Protein AF-0000000067724132 (afdb_homodimer)

Solvent-accessible surface area (backbone atoms only — not comparable to full-atom values): 10616 Å² total; per-residue (Å²): 126,80,80,61,82,76,68,70,42,72,36,70,64,41,54,51,54,49,49,44,32,71,75,67,58,63,31,23,31,38,34,31,33,68,40,94,83,64,51,32,36,36,71,73,45,76,37,51,61,86,56,48,71,55,54,54,60,66,68,50,63,80,81,49,63,39,36,31,42,35,54,44,74,39,65,40,97,84,69,44,83,46,72,48,60,34,42,37,37,40,60,54,131,125,83,77,59,82,76,67,71,42,71,38,69,63,40,54,51,54,49,49,44,33,71,73,66,56,61,33,22,32,38,35,32,34,68,39,96,84,64,50,32,36,36,70,71,44,74,37,50,59,85,56,48,71,54,55,53,60,67,68,50,63,81,82,48,63,39,37,32,42,37,54,44,74,40,65,40,97,84,70,45,82,46,72,48,62,32,41,36,37,39,60,54,130

pLDDT: mean 91.58, std 14.1, range [26.12, 98.62]

Organism: Nicotiana tabacum (NCBI:txid4097)

Foldseek 3Di:
DPPPPLDAAEDPQNVVVVCCCVPVVQFFKWKWDQDPVNRYIDTDDTHGNPDDPVNVVVPDDQADKIKMKGWDWDADPVRDIDTDIDIDIDHHD/DCPPPLDAAEDPQNVVLVCCCVPVVQFFKWKWDQDPVNRYIDTDDTHGNPDDPVNVVVPDDQADKIKMKGWDWDADPVRDIDTDIDIDIDHHD

Nearest PDB structures (foldseek):
  1f7s-assembly1_A  TM=9.193E-01  e=9.439E-12  Arabidopsis thaliana
  7sog-assembly1_A  TM=9.523E-01  e=3.691E-10  Acanthamoeba castellanii
  7rtx-assembly1_A  TM=9.630E-01  e=9.812E-10  Acanthamoeba castellanii
  7sog-assembly2_B  TM=9.365E-01  e=4.079E-08  Acanthamoeba castellanii
  7q8s-assembly1_B  TM=9.033E-01  e=5.756E-06  Leishmania major

Radius of gyration: 17.71 Å; Cα contacts (8 Å, |Δi|>4): 333; chains: 2; bounding box: 55×38×36 Å

Secondary structure (DSSP, 8-state):
------PPEE-HHHHHHHHHHHHH---SEEEEEE-TTSSEEEEEEE--TT--HHHHHHTS-SSS-EEEEEEEEEE-TTS-EEEEEEEEEE---/------PPEE-HHHHHHHHHHHHH--EEEEEEEE-TTSSEEEEEEEEETT--HHHHHHTS-SSS-EEEEEEEEEE-TTS-EEEEEEEEEE---

Sequence (186 aa):
MANSASGIAVSDECKLKFLELKAKRDHRYIVFKIDDSGHQVVVEKVGRNDETHEDFANNLPPNECRYAVFDYDFTTNENVQKSKIFFVAWAPEMANSASGIAVSDECKLKFLELKAKRDHRYIVFKIDDSGHQVVVEKVGRNDETHEDFANNLPPNECRYAVFDYDFTTNENVQKSKIFFVAWAPE

Structure (mmCIF, N/CA/C/O backbone):
data_AF-0000000067724132-model_v1
#
loop_
_entity.id
_entity.type
_entity.pdbx_description
1 polymer 'Actin-depolymerizing factor 12-like'
#
loop_
_atom_site.group_PDB
_atom_site.id
_atom_site.type_symbol
_atom_site.label_atom_id
_atom_site.label_alt_id
_atom_site.label_comp_id
_atom_site.label_asym_id
_atom_site.label_entity_id
_atom_site.label_seq_id
_atom_site.pdbx_PDB_ins_code
_atom_site.Cartn_x
_atom_site.Cartn_y
_atom_site.Cartn_z
_atom_site.occupancy
_atom_site.B_iso_or_equiv
_atom_site.auth_seq_id
_atom_site.auth_comp_id
_atom_site.auth_asym_id
_atom_site.auth_atom_id
_atom_site.pdbx_PDB_model_num
ATOM 1 N N . MET A 1 1 ? -35.531 -12.758 6.578 1 26.12 1 MET A N 1
ATOM 2 C CA . MET A 1 1 ? -34.188 -13.32 6.66 1 26.12 1 MET A CA 1
ATOM 3 C C . MET A 1 1 ? -33.125 -12.219 6.742 1 26.12 1 MET A C 1
ATOM 5 O O . MET A 1 1 ? -33.25 -11.203 6.059 1 26.12 1 MET A O 1
ATOM 9 N N . ALA A 1 2 ? -32.469 -11.984 7.879 1 34.12 2 ALA A N 1
ATOM 10 C CA . ALA A 1 2 ? -31.578 -10.859 8.148 1 34.12 2 ALA A CA 1
ATOM 11 C C . ALA A 1 2 ? -30.609 -10.625 6.984 1 34.12 2 ALA A C 1
ATOM 13 O O . ALA A 1 2 ? -30.094 -11.578 6.402 1 34.12 2 ALA A O 1
ATOM 14 N N . ASN A 1 3 ? -30.812 -9.727 6.086 1 35.72 3 ASN A N 1
ATOM 15 C CA . ASN A 1 3 ? -29.844 -9.242 5.113 1 35.72 3 ASN A CA 1
ATOM 16 C C . ASN A 1 3 ? -28.422 -9.25 5.688 1 35.72 3 ASN A C 1
ATOM 18 O O . ASN A 1 3 ? -28.047 -8.359 6.445 1 35.72 3 ASN A O 1
ATOM 22 N N . SER A 1 4 ? -28.094 -10.391 6.258 1 40.12 4 SER A N 1
ATOM 23 C CA . SER A 1 4 ? -26.812 -10.5 6.938 1 40.12 4 SER A CA 1
ATOM 24 C C . SER A 1 4 ? -25.703 -9.797 6.156 1 40.12 4 SER A C 1
ATOM 26 O O . SER A 1 4 ? -25.547 -10.016 4.953 1 40.12 4 SER A O 1
ATOM 28 N N . ALA A 1 5 ? -25.531 -8.539 6.156 1 44.97 5 ALA A N 1
ATOM 29 C CA . ALA A 1 5 ? -24.312 -7.91 5.664 1 44.97 5 ALA A CA 1
ATOM 30 C C . ALA A 1 5 ? -23.172 -8.93 5.574 1 44.97 5 ALA A C 1
ATOM 32 O O . ALA A 1 5 ? -22.625 -9.344 6.598 1 44.97 5 ALA A O 1
ATOM 33 N N . SER A 1 6 ? -23.281 -10.086 4.824 1 56.62 6 SER A N 1
ATOM 34 C CA . SER A 1 6 ? -22.391 -11.227 4.68 1 56.62 6 SER A CA 1
ATOM 35 C C . SER A 1 6 ? -20.938 -10.773 4.508 1 56.62 6 SER A C 1
ATOM 37 O O . SER A 1 6 ? -20.562 -10.289 3.441 1 56.62 6 SER A O 1
ATOM 39 N N . GLY A 1 7 ? -20.312 -10.172 5.379 1 77.38 7 GLY A N 1
ATOM 40 C CA . GLY A 1 7 ? -18.938 -9.703 5.395 1 77.38 7 GLY A CA 1
ATOM 41 C C . GLY A 1 7 ? -17.953 -10.75 4.93 1 77.38 7 GLY A C 1
ATOM 42 O O . GLY A 1 7 ? -18.25 -11.945 4.941 1 77.38 7 GLY A O 1
ATOM 43 N N . ILE A 1 8 ? -17.031 -10.523 3.984 1 91.75 8 ILE A N 1
ATOM 44 C CA . ILE A 1 8 ? -15.945 -11.398 3.557 1 91.75 8 ILE A CA 1
ATOM 45 C C . ILE A 1 8 ? -15.117 -11.82 4.77 1 91.75 8 ILE A C 1
ATOM 47 O O . ILE A 1 8 ? -14.68 -10.977 5.559 1 91.75 8 ILE A O 1
ATOM 51 N N . ALA A 1 9 ? -15.078 -13.18 5.059 1 95.12 9 ALA A N 1
ATOM 52 C CA . ALA A 1 9 ? -14.273 -13.711 6.16 1 95.12 9 ALA A CA 1
ATOM 53 C C . ALA A 1 9 ? -12.797 -13.734 5.797 1 95.12 9 ALA A C 1
ATOM 55 O O . ALA A 1 9 ? -12.438 -13.688 4.617 1 95.12 9 ALA A O 1
ATOM 56 N N . VAL A 1 10 ? -12.008 -13.805 6.824 1 96.81 10 VAL A N 1
ATOM 57 C CA . VAL A 1 10 ? -10.562 -13.961 6.66 1 96.81 10 VAL A CA 1
ATOM 58 C C . VAL A 1 10 ? -10.133 -15.359 7.094 1 96.81 10 VAL A C 1
ATOM 60 O O . VAL A 1 10 ? -10.469 -15.805 8.195 1 96.81 10 VAL A O 1
ATOM 63 N N . SER A 1 11 ? -9.484 -16.109 6.242 1 97.56 11 SER A N 1
ATOM 64 C CA . SER A 1 11 ? -9.078 -17.469 6.551 1 97.56 11 SER A CA 1
ATOM 65 C C . SER A 1 11 ? -8.086 -17.5 7.711 1 97.56 11 SER A C 1
ATOM 67 O O . SER A 1 11 ? -7.387 -16.531 7.961 1 97.56 11 SER A O 1
ATOM 69 N N . ASP A 1 12 ? -8 -18.656 8.352 1 97.62 12 ASP A N 1
ATOM 70 C CA . ASP A 1 12 ? -7.039 -18.844 9.438 1 97.62 12 ASP A CA 1
ATOM 71 C C . ASP A 1 12 ? -5.605 -18.719 8.922 1 97.62 12 ASP A C 1
ATOM 73 O O . ASP A 1 12 ? -4.727 -18.219 9.641 1 97.62 12 ASP A O 1
ATOM 77 N N . GLU A 1 13 ? -5.43 -19.141 7.738 1 98 13 GLU A N 1
ATOM 78 C CA . GLU A 1 13 ? -4.09 -19.047 7.16 1 98 13 GLU A CA 1
ATOM 79 C C . GLU A 1 13 ? -3.652 -17.594 7.02 1 98 13 GLU A C 1
ATOM 81 O O . GLU A 1 13 ? -2.49 -17.25 7.27 1 98 13 GLU A O 1
ATOM 86 N N . CYS A 1 14 ? -4.535 -16.75 6.578 1 98.12 14 CYS A N 1
ATOM 87 C CA . CYS A 1 14 ? -4.211 -15.336 6.457 1 98.12 14 CYS A CA 1
ATOM 88 C C . CYS A 1 14 ? -3.758 -14.758 7.793 1 98.12 14 CYS A C 1
ATOM 90 O O . CYS A 1 14 ? -2.748 -14.055 7.863 1 98.12 14 CYS A O 1
ATOM 92 N N . LYS A 1 15 ? -4.465 -15.094 8.781 1 96.88 15 LYS A N 1
ATOM 93 C CA . LYS A 1 15 ? -4.141 -14.609 10.117 1 96.88 15 LYS A CA 1
ATOM 94 C C . LYS A 1 15 ? -2.773 -15.117 10.57 1 96.88 15 LYS A C 1
ATOM 96 O O . LYS A 1 15 ? -1.972 -14.352 11.117 1 96.88 15 LYS A O 1
ATOM 101 N N . LEU A 1 16 ? -2.541 -16.391 10.383 1 96.88 16 LEU A N 1
ATOM 102 C CA . LEU A 1 16 ? -1.285 -17.016 10.789 1 96.88 16 LEU A CA 1
ATOM 103 C C . LEU A 1 16 ? -0.106 -16.375 10.062 1 96.88 16 LEU A C 1
ATOM 105 O O . LEU A 1 16 ? 0.888 -16 10.688 1 96.88 16 LEU A O 1
ATOM 109 N N . LYS A 1 17 ? -0.188 -16.234 8.719 1 97.5 17 LYS A N 1
ATOM 110 C CA . LYS A 1 17 ? 0.911 -15.688 7.934 1 97.5 17 LYS A CA 1
ATOM 111 C C . LYS A 1 17 ? 1.157 -14.219 8.297 1 97.5 17 LYS A C 1
ATOM 113 O O . LYS A 1 17 ? 2.303 -13.766 8.32 1 97.5 17 LYS A O 1
ATOM 118 N N . PHE A 1 18 ? 0.092 -13.539 8.609 1 96.44 18 PHE A N 1
ATOM 119 C CA . PHE A 1 18 ? 0.257 -12.148 9.016 1 96.44 18 PHE A CA 1
ATOM 120 C C . PHE A 1 18 ? 0.977 -12.062 10.359 1 96.44 18 PHE A C 1
ATOM 122 O O . PHE A 1 18 ? 1.875 -11.242 10.539 1 96.44 18 PHE A O 1
ATOM 129 N N . LEU A 1 19 ? 0.627 -12.906 11.297 1 95.5 19 LEU A N 1
ATOM 130 C CA . LEU A 1 19 ? 1.286 -12.93 12.602 1 95.5 19 LEU A CA 1
ATOM 131 C C . LEU A 1 19 ? 2.764 -13.281 12.453 1 95.5 19 LEU A C 1
ATOM 133 O O . LEU A 1 19 ? 3.613 -12.695 13.133 1 95.5 19 LEU A O 1
ATOM 137 N N . GLU A 1 20 ? 3.086 -14.18 11.609 1 96.31 20 GLU A N 1
ATOM 138 C CA . GLU A 1 20 ? 4.473 -14.547 11.336 1 96.31 20 GLU A CA 1
ATOM 139 C C . GLU A 1 20 ? 5.262 -13.359 10.789 1 96.31 20 GLU A C 1
ATOM 141 O O . GLU A 1 20 ? 6.391 -13.109 11.219 1 96.31 20 GLU A O 1
ATOM 146 N N . LEU A 1 21 ? 4.66 -12.695 9.805 1 96.5 21 LEU A N 1
ATOM 147 C CA . LEU A 1 21 ? 5.324 -11.531 9.227 1 96.5 21 LEU A CA 1
ATOM 148 C C . LEU A 1 21 ? 5.535 -10.445 10.281 1 96.5 21 LEU A C 1
ATOM 150 O O . LEU A 1 21 ? 6.605 -9.836 10.344 1 96.5 21 LEU A O 1
ATOM 154 N N . LYS A 1 22 ? 4.547 -10.203 11.062 1 94.06 22 LYS A N 1
ATOM 155 C CA . LYS A 1 22 ? 4.594 -9.156 12.078 1 94.06 22 LYS A CA 1
ATOM 156 C C . LYS A 1 22 ? 5.586 -9.5 13.18 1 94.06 22 LYS A C 1
ATOM 158 O O . LYS A 1 22 ? 6.375 -8.648 13.602 1 94.06 22 LYS A O 1
ATOM 163 N N . ALA A 1 23 ? 5.664 -10.711 13.664 1 93.06 23 ALA A N 1
ATOM 164 C CA . ALA A 1 23 ? 6.434 -11.102 14.844 1 93.06 23 ALA A CA 1
ATOM 165 C C . ALA A 1 23 ? 7.867 -11.469 14.461 1 93.06 23 ALA A C 1
ATOM 167 O O . ALA A 1 23 ? 8.82 -11.039 15.117 1 93.06 23 ALA A O 1
ATOM 168 N N . LYS A 1 24 ? 8.008 -12.195 13.359 1 92.19 24 LYS A N 1
ATOM 169 C CA . LYS A 1 24 ? 9.305 -12.797 13.062 1 92.19 24 LYS A CA 1
ATOM 170 C C . LYS A 1 24 ? 10.031 -12.031 11.961 1 92.19 24 LYS A C 1
ATOM 172 O O . LYS A 1 24 ? 11.234 -12.203 11.766 1 92.19 24 LYS A O 1
ATOM 177 N N . ARG A 1 25 ? 9.258 -11.328 11.211 1 91.38 25 ARG A N 1
ATOM 178 C CA . ARG A 1 25 ? 9.805 -10.594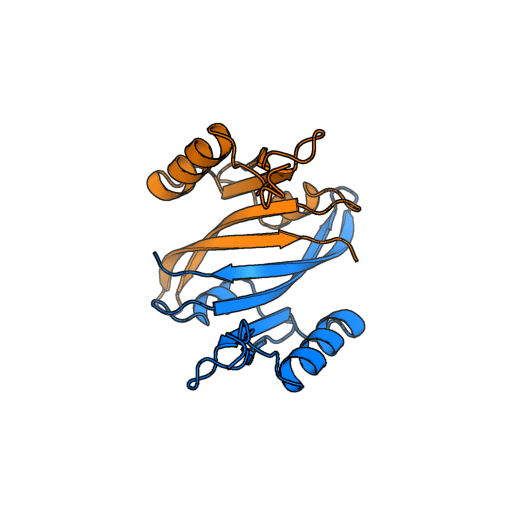 10.078 1 91.38 25 ARG A CA 1
ATOM 179 C C . ARG A 1 25 ? 10.484 -11.539 9.086 1 91.38 25 ARG A C 1
ATOM 181 O O . ARG A 1 25 ? 11.508 -11.195 8.492 1 91.38 25 ARG A O 1
ATOM 188 N N . ASP A 1 26 ? 9.875 -12.68 8.836 1 89.62 26 ASP A N 1
ATOM 189 C CA . ASP A 1 26 ? 10.477 -13.727 8.008 1 89.62 26 ASP A CA 1
ATOM 190 C C . ASP A 1 26 ? 9.992 -13.633 6.566 1 89.62 26 ASP A C 1
ATOM 192 O O . ASP A 1 26 ? 10.492 -14.344 5.691 1 89.62 26 ASP A O 1
ATOM 196 N N . HIS A 1 27 ? 8.984 -12.891 6.332 1 96.25 27 HIS A N 1
ATOM 197 C CA . HIS A 1 27 ? 8.43 -12.695 4.992 1 96.25 27 HIS A CA 1
ATOM 198 C C . HIS A 1 27 ? 8.453 -11.227 4.594 1 96.25 27 HIS A C 1
ATOM 200 O O . HIS A 1 27 ? 8.203 -10.352 5.426 1 96.25 27 HIS A O 1
ATOM 206 N N . ARG A 1 28 ? 8.773 -11.023 3.371 1 97.5 28 ARG A N 1
ATOM 207 C CA . ARG A 1 28 ? 8.797 -9.656 2.875 1 97.5 28 ARG A CA 1
ATOM 208 C C . ARG A 1 28 ? 7.387 -9.141 2.615 1 97.5 28 ARG A C 1
ATOM 210 O O . ARG A 1 28 ? 7.078 -7.984 2.91 1 97.5 28 ARG A O 1
ATOM 217 N N . TYR A 1 29 ? 6.539 -9.984 2.021 1 98.44 29 TYR A N 1
ATOM 218 C CA . TYR A 1 29 ? 5.156 -9.602 1.768 1 98.44 29 TYR A CA 1
ATOM 219 C C . TYR A 1 29 ? 4.246 -10.828 1.735 1 98.44 29 TYR A C 1
ATOM 221 O O . TYR A 1 29 ? 4.727 -11.961 1.668 1 98.44 29 TYR A O 1
ATOM 229 N N . ILE A 1 30 ? 2.953 -10.57 1.912 1 98.5 30 ILE A N 1
ATOM 230 C CA . ILE A 1 30 ? 1.889 -11.547 1.712 1 98.5 30 ILE A CA 1
ATOM 231 C C . ILE A 1 30 ? 0.831 -10.969 0.772 1 98.5 30 ILE A C 1
ATOM 233 O O . ILE A 1 30 ? 0.323 -9.867 0.998 1 98.5 30 ILE A O 1
ATOM 237 N N . VAL A 1 31 ? 0.567 -11.734 -0.249 1 98.56 31 VAL A N 1
ATOM 238 C CA . VAL A 1 31 ? -0.501 -11.352 -1.166 1 98.56 31 VAL A CA 1
ATOM 239 C C . VAL A 1 31 ? -1.771 -12.133 -0.835 1 98.56 31 VAL A C 1
ATOM 241 O O . VAL A 1 31 ? -1.725 -13.352 -0.633 1 98.56 31 VAL A O 1
ATOM 244 N N . PHE A 1 32 ? -2.861 -11.414 -0.794 1 98.5 32 PHE A N 1
ATOM 245 C CA . PHE A 1 32 ? -4.168 -11.992 -0.514 1 98.5 32 PHE A CA 1
ATOM 246 C C . PHE A 1 32 ? -5.094 -11.844 -1.714 1 98.5 32 PHE A C 1
ATOM 248 O O . PHE A 1 32 ? -4.953 -10.914 -2.504 1 98.5 32 PHE A O 1
ATOM 255 N N . LYS A 1 33 ? -6 -12.711 -1.787 1 97.94 33 LYS A N 1
ATOM 256 C CA . LYS A 1 33 ? -7.082 -12.633 -2.766 1 97.94 33 LYS A CA 1
ATOM 257 C C . LYS A 1 33 ? -8.406 -13.094 -2.16 1 97.94 33 LYS A C 1
ATOM 259 O O . LYS A 1 33 ? -8.422 -13.711 -1.091 1 97.94 33 LYS A O 1
ATOM 264 N N . ILE A 1 34 ? -9.453 -12.727 -2.779 1 96.31 34 ILE A N 1
ATOM 265 C CA . ILE A 1 34 ? -10.742 -13.312 -2.441 1 96.31 34 ILE A CA 1
ATOM 266 C C . ILE A 1 34 ? -10.891 -14.672 -3.131 1 96.31 34 ILE A C 1
ATOM 268 O O . ILE A 1 34 ? -10.602 -14.797 -4.324 1 96.31 34 ILE A O 1
ATOM 272 N N . ASP A 1 35 ? -11.32 -15.594 -2.426 1 96 35 ASP A N 1
ATOM 273 C CA . ASP A 1 35 ? -11.398 -16.938 -2.996 1 96 35 ASP A CA 1
ATOM 274 C C . ASP A 1 35 ? -12.469 -17.016 -4.078 1 96 35 ASP A C 1
ATOM 276 O O . ASP A 1 35 ? -13.234 -16.062 -4.27 1 96 35 ASP A O 1
ATOM 280 N N . ASP A 1 36 ? -12.562 -18.172 -4.73 1 94.5 36 ASP A N 1
ATOM 281 C CA . ASP A 1 36 ? -13.438 -18.344 -5.883 1 94.5 36 ASP A CA 1
ATOM 282 C C . ASP A 1 36 ? -14.906 -18.219 -5.473 1 94.5 36 ASP A C 1
ATOM 284 O O . ASP A 1 36 ? -15.75 -17.828 -6.281 1 94.5 36 ASP A O 1
ATOM 288 N N . SER A 1 37 ? -15.203 -18.531 -4.25 1 92.94 37 SER A N 1
ATOM 289 C CA . SER A 1 37 ? -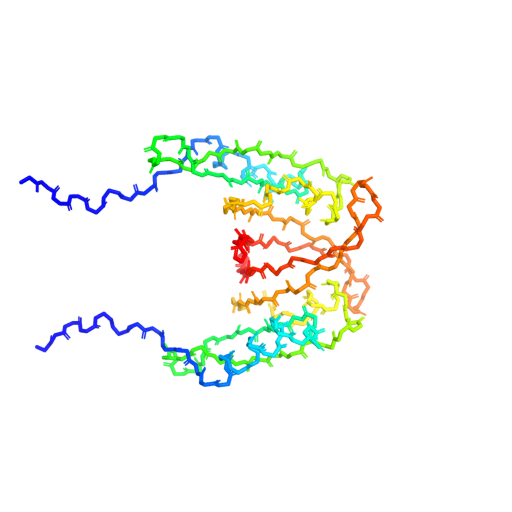16.578 -18.469 -3.76 1 92.94 37 SER A CA 1
ATOM 290 C C . SER A 1 37 ? -16.984 -17.031 -3.463 1 92.94 37 SER A C 1
ATOM 292 O O . SER A 1 37 ? -18.172 -16.75 -3.314 1 92.94 37 SER A O 1
ATOM 294 N N . GLY A 1 38 ? -15.953 -16.172 -3.357 1 92.81 38 GLY A N 1
ATOM 295 C CA . GLY A 1 38 ? -16.25 -14.781 -3.055 1 92.81 38 GLY A CA 1
ATOM 296 C C . GLY A 1 38 ? -16.578 -14.539 -1.592 1 92.81 38 GLY A C 1
ATOM 297 O O . GLY A 1 38 ? -17.078 -13.477 -1.229 1 92.81 38 GLY A O 1
ATOM 298 N N . HIS A 1 39 ? -16.219 -15.539 -0.708 1 94.5 39 HIS A N 1
ATOM 299 C CA . HIS A 1 39 ? -16.672 -15.398 0.669 1 94.5 39 HIS A CA 1
ATOM 300 C C . HIS A 1 39 ? -15.5 -15.398 1.645 1 94.5 39 HIS A C 1
ATOM 302 O O . HIS A 1 39 ? -15.695 -15.234 2.852 1 94.5 39 HIS A O 1
ATOM 308 N N . GLN A 1 40 ? -14.289 -15.547 1.107 1 97.06 40 GLN A N 1
ATOM 309 C CA . GLN A 1 40 ? -13.156 -15.609 2.027 1 97.06 40 GLN A CA 1
ATOM 310 C C . GLN A 1 40 ? -11.922 -14.953 1.424 1 97.06 40 GLN A C 1
ATOM 312 O O . GLN A 1 40 ? -11.625 -15.141 0.242 1 97.06 40 GLN A O 1
ATOM 317 N N . VAL A 1 41 ? -11.211 -14.219 2.246 1 97.88 41 VAL A N 1
ATOM 318 C CA . VAL A 1 41 ? -9.859 -13.781 1.909 1 97.88 41 VAL A CA 1
ATOM 319 C C . VAL A 1 41 ? -8.859 -14.891 2.215 1 97.88 41 VAL A C 1
ATOM 321 O O . VAL A 1 41 ? -8.836 -15.422 3.328 1 97.88 41 VAL A O 1
ATOM 324 N N . VAL A 1 42 ? -8.047 -15.273 1.219 1 98.5 42 VAL A N 1
ATOM 325 C CA . VAL A 1 42 ? -7.07 -16.344 1.387 1 98.5 42 VAL A CA 1
ATOM 326 C C . VAL A 1 42 ? -5.691 -15.852 0.944 1 98.5 42 VAL A C 1
ATOM 328 O O . VAL A 1 42 ? -5.578 -14.844 0.247 1 98.5 42 VAL A O 1
ATOM 331 N N . VAL A 1 43 ? -4.633 -16.625 1.358 1 98.56 43 VAL A N 1
ATOM 332 C CA . VAL A 1 43 ? -3.268 -16.312 0.95 1 98.56 43 VAL A CA 1
ATOM 333 C C . VAL A 1 43 ? -3.037 -16.781 -0.483 1 98.56 43 VAL A C 1
ATOM 335 O O . VAL A 1 43 ? -3.357 -17.938 -0.826 1 98.56 43 VAL A O 1
ATOM 338 N N . GLU A 1 44 ? -2.578 -15.914 -1.278 1 98.31 44 GLU A N 1
ATOM 339 C CA . GLU A 1 44 ? -2.199 -16.297 -2.633 1 98.31 44 GLU A CA 1
ATOM 340 C C . GLU A 1 44 ? -0.701 -16.578 -2.73 1 98.31 44 GLU A C 1
ATOM 342 O O . GLU A 1 44 ? -0.28 -17.516 -3.402 1 98.31 44 GLU A O 1
ATOM 347 N N . LYS A 1 45 ? 0.097 -15.711 -2.111 1 98.06 45 LYS A N 1
ATOM 348 C CA . LYS A 1 45 ? 1.552 -15.82 -2.191 1 98.06 45 LYS A CA 1
ATOM 349 C C . LYS A 1 45 ? 2.215 -15.234 -0.946 1 98.06 45 LYS A C 1
ATOM 351 O O . LYS A 1 45 ? 1.744 -14.234 -0.396 1 98.06 45 LYS A O 1
ATOM 356 N N . VAL A 1 46 ? 3.273 -15.859 -0.536 1 98.25 46 VAL A N 1
ATOM 357 C CA . VAL A 1 46 ? 4.152 -15.352 0.51 1 98.25 46 VAL A CA 1
ATOM 358 C C . VAL A 1 46 ? 5.539 -15.078 -0.07 1 98.25 46 VAL A C 1
ATOM 360 O O . VAL A 1 46 ? 6.176 -15.977 -0.625 1 98.25 46 VAL A O 1
ATOM 363 N N . GLY A 1 47 ? 5.934 -13.898 0.042 1 98.19 47 GLY A N 1
ATOM 364 C CA . GLY A 1 47 ? 7.242 -13.523 -0.469 1 98.19 47 GLY A CA 1
ATOM 365 C C . GLY A 1 47 ? 8.367 -13.828 0.497 1 98.19 47 GLY A C 1
ATOM 366 O O . GLY A 1 47 ? 8.219 -13.664 1.709 1 98.19 47 GLY A O 1
ATOM 367 N N . ARG A 1 48 ? 9.477 -14.258 -0.027 1 96.88 48 ARG A N 1
ATOM 368 C CA . ARG A 1 48 ? 10.672 -14.477 0.783 1 96.88 48 ARG A CA 1
ATOM 369 C C . ARG A 1 48 ? 11.242 -13.156 1.277 1 96.88 48 ARG A C 1
ATOM 371 O O . ARG A 1 48 ? 10.914 -12.094 0.748 1 96.88 48 ARG A O 1
ATOM 378 N N . ASN A 1 49 ? 12.094 -13.188 2.262 1 94.19 49 ASN A N 1
ATOM 379 C CA . ASN A 1 49 ? 12.672 -12 2.881 1 94.19 49 ASN A CA 1
ATOM 380 C C . ASN A 1 49 ? 13.594 -11.258 1.919 1 94.19 49 ASN A C 1
ATOM 382 O O . ASN A 1 49 ? 13.789 -10.047 2.053 1 94.19 49 ASN A O 1
ATOM 386 N N . ASP A 1 50 ? 14.117 -11.961 0.951 1 95.19 50 ASP A N 1
ATOM 387 C CA . ASP A 1 50 ? 15.078 -11.344 0.04 1 95.19 50 ASP A CA 1
ATOM 388 C C . ASP A 1 50 ? 14.391 -10.828 -1.223 1 95.19 50 ASP A C 1
ATOM 390 O O . ASP A 1 50 ? 15.039 -10.258 -2.102 1 95.19 50 ASP A O 1
ATOM 394 N N . GLU A 1 51 ? 13.094 -11.023 -1.326 1 96.31 51 GLU A N 1
ATOM 395 C CA . GLU A 1 51 ? 12.383 -10.508 -2.49 1 96.31 51 GLU A CA 1
ATOM 396 C C . GLU A 1 51 ? 12.211 -8.992 -2.398 1 96.31 51 GLU A C 1
ATOM 398 O O . GLU A 1 51 ? 12.195 -8.43 -1.304 1 96.31 51 GLU A O 1
ATOM 403 N N . THR A 1 52 ? 12.109 -8.352 -3.576 1 94 52 THR A N 1
ATOM 404 C CA . THR A 1 52 ? 12.047 -6.902 -3.701 1 94 52 THR A CA 1
ATOM 405 C C . THR A 1 52 ? 10.641 -6.445 -4.066 1 94 52 THR A C 1
ATOM 407 O O . THR A 1 52 ? 9.758 -7.273 -4.305 1 94 52 THR A O 1
ATOM 410 N N . HIS A 1 53 ? 10.484 -5.137 -4.109 1 94.12 53 HIS A N 1
ATOM 411 C CA . HIS A 1 53 ? 9.227 -4.566 -4.566 1 94.12 53 HIS A CA 1
ATOM 412 C C . HIS A 1 53 ? 8.938 -4.957 -6.012 1 94.12 53 HIS A C 1
ATOM 414 O O . HIS A 1 53 ? 7.773 -5.125 -6.391 1 94.12 53 HIS A O 1
ATOM 420 N N . GLU A 1 54 ? 10.016 -4.973 -6.719 1 95.62 54 GLU A N 1
ATOM 421 C CA . GLU A 1 54 ? 9.859 -5.383 -8.109 1 95.62 54 GLU A CA 1
ATOM 422 C C . GLU A 1 54 ? 9.359 -6.82 -8.211 1 95.62 54 GLU A C 1
ATOM 424 O O . GLU A 1 54 ? 8.477 -7.117 -9.023 1 95.62 54 GLU A O 1
ATOM 429 N N . ASP A 1 55 ? 9.93 -7.711 -7.438 1 96.25 55 ASP A N 1
ATOM 430 C CA . ASP A 1 55 ? 9.43 -9.078 -7.395 1 96.25 55 ASP A CA 1
ATOM 431 C C . ASP A 1 55 ? 7.945 -9.109 -7.035 1 96.25 55 ASP A C 1
ATOM 433 O O . ASP A 1 55 ? 7.16 -9.82 -7.672 1 96.25 55 ASP A O 1
ATOM 437 N N . PHE A 1 56 ? 7.566 -8.414 -6.07 1 97.19 56 PHE A N 1
ATOM 438 C CA . PHE A 1 56 ? 6.184 -8.297 -5.621 1 97.19 56 PHE A CA 1
ATOM 439 C C . PHE A 1 56 ? 5.277 -7.852 -6.762 1 97.19 56 PHE A C 1
ATOM 441 O O . PHE A 1 56 ? 4.285 -8.516 -7.07 1 97.19 56 PHE A O 1
ATOM 448 N N . ALA A 1 57 ? 5.656 -6.758 -7.488 1 96 57 ALA A N 1
ATOM 449 C CA . ALA A 1 57 ? 4.848 -6.195 -8.562 1 96 57 ALA A CA 1
ATOM 450 C C . ALA A 1 57 ? 4.684 -7.191 -9.711 1 96 57 ALA A C 1
ATOM 452 O O . ALA A 1 57 ? 3.617 -7.277 -10.32 1 96 57 ALA A O 1
ATOM 453 N N . ASN A 1 58 ? 5.734 -7.93 -9.938 1 96.06 58 ASN A N 1
ATOM 454 C CA . ASN A 1 58 ? 5.711 -8.891 -11.039 1 96.06 58 ASN A CA 1
ATOM 455 C C . ASN A 1 58 ? 4.855 -10.109 -10.695 1 96.06 58 ASN A C 1
ATOM 457 O O . ASN A 1 58 ? 4.504 -10.891 -11.578 1 96.06 58 ASN A O 1
ATOM 461 N N . ASN A 1 59 ? 4.512 -10.266 -9.422 1 94.88 59 ASN A N 1
ATOM 462 C CA . ASN A 1 59 ? 3.734 -11.422 -8.992 1 94.88 59 ASN A CA 1
ATOM 463 C C . ASN A 1 59 ? 2.24 -11.117 -8.961 1 94.88 59 ASN A C 1
ATOM 465 O O . ASN A 1 59 ? 1.421 -12.008 -8.727 1 94.88 59 ASN A O 1
ATOM 469 N N . LEU A 1 60 ? 1.886 -9.922 -9.188 1 96.06 60 LEU A N 1
ATOM 470 C CA . LEU A 1 60 ? 0.481 -9.531 -9.164 1 96.06 60 LEU A CA 1
ATOM 471 C C . LEU A 1 60 ? -0.177 -9.789 -10.516 1 96.06 60 LEU A C 1
ATOM 473 O O . LEU A 1 60 ? 0.423 -9.531 -11.562 1 96.06 60 LEU A O 1
ATOM 477 N N . PRO A 1 61 ? -1.349 -10.297 -10.492 1 94.75 61 PRO A N 1
ATOM 478 C CA . PRO A 1 61 ? -2.072 -10.469 -11.75 1 94.75 61 PRO A CA 1
ATOM 479 C C . PRO A 1 61 ? -2.395 -9.141 -12.438 1 94.75 61 PRO A C 1
ATOM 481 O O . PRO A 1 61 ? -2.721 -8.156 -11.766 1 94.75 61 PRO A O 1
ATOM 484 N N . PRO A 1 62 ? -2.352 -9.086 -13.742 1 89.94 62 PRO A N 1
ATOM 485 C CA . PRO A 1 62 ? -2.531 -7.82 -14.461 1 89.94 62 PRO A CA 1
ATOM 486 C C . PRO A 1 62 ? -3.984 -7.348 -14.469 1 89.94 62 PRO A C 1
ATOM 488 O O . PRO A 1 62 ? -4.246 -6.152 -14.625 1 89.94 62 PRO A O 1
ATOM 491 N N . ASN A 1 63 ? -4.988 -8.219 -14.227 1 92.56 63 ASN A N 1
ATOM 492 C CA . ASN A 1 63 ? -6.371 -7.84 -14.484 1 92.56 63 ASN A CA 1
ATOM 493 C C . ASN A 1 63 ? -7.27 -8.148 -13.289 1 92.56 63 ASN A C 1
ATOM 495 O O . ASN A 1 63 ? -8.5 -8.117 -13.406 1 92.56 63 ASN A O 1
ATOM 499 N N . GLU A 1 64 ? -6.719 -8.547 -12.172 1 94.81 64 GLU A N 1
ATOM 500 C CA . GLU A 1 64 ? -7.516 -8.859 -10.992 1 94.81 64 GLU A CA 1
ATOM 501 C C . GLU A 1 64 ? -6.977 -8.141 -9.758 1 94.81 64 GLU A C 1
ATOM 503 O O . GLU A 1 64 ? -5.762 -8.078 -9.555 1 94.81 64 GLU A O 1
ATOM 508 N N . CYS A 1 65 ? -7.863 -7.688 -8.961 1 96 65 CYS A N 1
ATOM 509 C CA . CYS A 1 65 ? -7.484 -6.949 -7.758 1 96 65 CYS A CA 1
ATOM 510 C C . CYS A 1 65 ? -6.816 -7.863 -6.742 1 96 65 CYS A C 1
ATOM 512 O O . CYS A 1 65 ? -7.168 -9.039 -6.637 1 96 65 CYS A O 1
ATOM 514 N N . ARG A 1 66 ? -5.855 -7.414 -6.043 1 97.81 66 ARG A N 1
ATOM 515 C CA . ARG A 1 66 ? -5.25 -8.117 -4.922 1 97.81 66 ARG A CA 1
ATOM 516 C C . ARG A 1 66 ? -4.988 -7.168 -3.756 1 97.81 66 ARG A C 1
ATOM 518 O O . ARG A 1 66 ? -5.004 -5.945 -3.928 1 97.81 66 ARG A O 1
ATOM 525 N N . TYR A 1 67 ? -4.816 -7.781 -2.639 1 97.88 67 TYR A N 1
ATOM 526 C CA . TYR A 1 67 ? -4.406 -7.129 -1.401 1 97.88 67 TYR A CA 1
ATOM 527 C C . TYR A 1 67 ? -3.105 -7.723 -0.877 1 97.88 67 TYR A C 1
ATOM 529 O O . TYR A 1 67 ? -2.795 -8.883 -1.142 1 97.88 67 TYR A O 1
ATOM 537 N N . ALA A 1 68 ? -2.408 -6.859 -0.074 1 98.25 68 ALA A N 1
ATOM 538 C CA . ALA A 1 68 ? -1.151 -7.387 0.453 1 98.25 68 ALA A CA 1
ATOM 539 C C . ALA A 1 68 ? -0.72 -6.625 1.704 1 98.25 68 ALA A C 1
ATOM 541 O O . ALA A 1 68 ? -1.2 -5.52 1.963 1 98.25 68 ALA A O 1
ATOM 542 N N . VAL A 1 69 ? 0.085 -7.293 2.461 1 97.62 69 VAL A N 1
ATOM 543 C CA . VAL A 1 69 ? 0.941 -6.613 3.428 1 97.62 69 VAL A CA 1
ATOM 544 C C . VAL A 1 69 ? 2.4 -6.719 2.988 1 97.62 69 VAL A C 1
ATOM 546 O O . VAL A 1 69 ? 2.822 -7.746 2.455 1 97.62 69 VAL A O 1
ATOM 549 N N . PHE A 1 70 ? 3.107 -5.668 3.164 1 97.5 70 PHE A N 1
ATOM 550 C CA . PHE A 1 70 ? 4.504 -5.566 2.758 1 97.5 70 PHE A CA 1
ATOM 551 C C . PHE A 1 70 ? 5.363 -5.035 3.898 1 97.5 70 PHE A C 1
ATOM 553 O O . PHE A 1 70 ? 5.09 -3.959 4.438 1 97.5 70 PHE A O 1
ATOM 560 N N . ASP A 1 71 ? 6.31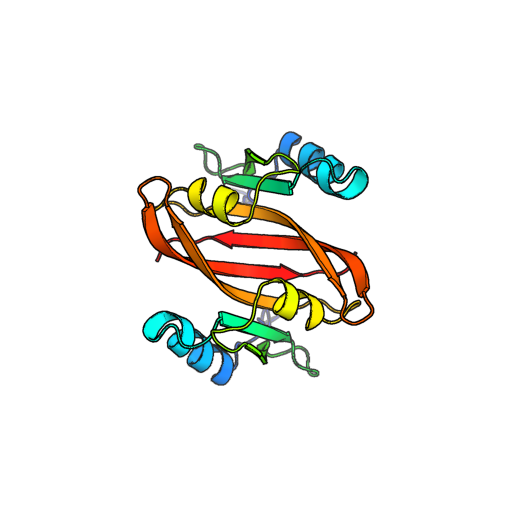2 -5.781 4.387 1 96.75 71 ASP A N 1
ATOM 561 C CA . ASP A 1 71 ? 7.289 -5.359 5.387 1 96.75 71 ASP A CA 1
ATOM 562 C C . ASP A 1 71 ? 8.43 -4.574 4.742 1 96.75 71 ASP A C 1
ATOM 564 O O . ASP A 1 71 ? 9.352 -5.164 4.172 1 96.75 71 ASP A O 1
ATOM 568 N N . TYR A 1 72 ? 8.398 -3.285 4.836 1 95.06 72 TYR A N 1
ATOM 569 C CA . TYR A 1 72 ? 9.359 -2.414 4.164 1 95.06 72 TYR A CA 1
ATOM 570 C C . TYR A 1 72 ? 10.516 -2.055 5.09 1 95.06 72 TYR A C 1
ATOM 572 O O . TYR A 1 72 ? 10.312 -1.384 6.105 1 95.06 72 TYR A O 1
ATOM 580 N N . ASP A 1 73 ? 11.664 -2.473 4.66 1 94.31 73 ASP A N 1
ATOM 581 C CA . ASP A 1 73 ? 12.883 -2.086 5.359 1 94.31 73 ASP A CA 1
ATOM 582 C C . ASP A 1 73 ? 13.5 -0.835 4.738 1 94.31 73 ASP A C 1
ATOM 584 O O . ASP A 1 73 ? 13.57 -0.714 3.514 1 94.31 73 ASP A O 1
ATOM 588 N N . PHE A 1 74 ? 13.922 0.044 5.648 1 94.19 74 PHE A N 1
ATOM 589 C CA . PHE A 1 74 ? 14.555 1.256 5.141 1 94.19 74 PHE A CA 1
ATOM 590 C C . PHE A 1 74 ? 15.484 1.862 6.188 1 94.19 74 PHE A C 1
ATOM 592 O O . PHE A 1 74 ? 15.438 1.484 7.359 1 94.19 74 PHE A O 1
ATOM 599 N N . THR A 1 75 ? 16.328 2.715 5.723 1 96.06 75 THR A N 1
ATOM 600 C CA . THR A 1 75 ? 17.203 3.469 6.605 1 96.06 75 THR A CA 1
ATOM 601 C C . THR A 1 75 ? 16.672 4.879 6.832 1 96.06 75 THR A C 1
ATOM 603 O O . THR A 1 75 ? 16.359 5.594 5.879 1 96.06 75 THR A O 1
ATOM 606 N N . THR A 1 76 ? 16.531 5.285 8.109 1 94.5 76 THR A N 1
ATOM 607 C CA . THR A 1 76 ? 16.047 6.625 8.422 1 94.5 76 THR A CA 1
ATOM 608 C C . THR A 1 76 ? 17.094 7.676 8.078 1 94.5 76 THR A C 1
ATOM 610 O O . THR A 1 76 ? 18.25 7.34 7.793 1 94.5 76 THR A O 1
ATOM 613 N N . ASN A 1 77 ? 16.641 8.922 8.078 1 91.38 77 ASN A N 1
ATOM 614 C CA . ASN A 1 77 ? 17.562 10.031 7.848 1 91.38 77 ASN A CA 1
ATOM 615 C C . ASN A 1 77 ? 18.672 10.062 8.898 1 91.38 77 ASN A C 1
ATOM 617 O O . ASN A 1 77 ? 19.734 10.625 8.656 1 91.38 77 ASN A O 1
ATOM 621 N N . GLU A 1 78 ? 18.422 9.477 10.078 1 92.5 78 GLU A N 1
ATOM 622 C CA . GLU A 1 78 ? 19.391 9.391 11.156 1 92.5 78 GLU A CA 1
ATOM 623 C C . GLU A 1 78 ? 20.25 8.133 11.016 1 92.5 78 GLU A C 1
ATOM 625 O O . GLU A 1 78 ? 21 7.781 11.93 1 92.5 78 GLU A O 1
ATOM 630 N N . ASN A 1 79 ? 20.094 7.402 9.969 1 93.38 79 ASN A N 1
ATOM 631 C CA . ASN A 1 79 ? 20.875 6.211 9.656 1 93.38 79 ASN A CA 1
ATOM 632 C C . ASN A 1 79 ? 20.531 5.051 10.586 1 93.38 79 ASN A C 1
ATOM 634 O O . ASN A 1 79 ? 21.406 4.297 11 1 93.38 79 ASN A O 1
ATOM 638 N N . VAL A 1 80 ? 19.328 5.035 11.07 1 94.94 80 VAL A N 1
ATOM 639 C CA . VAL A 1 80 ? 18.797 3.926 11.867 1 94.94 80 VAL A CA 1
ATOM 640 C C . VAL A 1 80 ? 17.969 2.998 10.977 1 94.94 80 VAL A C 1
ATOM 642 O O . VAL A 1 80 ? 17.141 3.459 10.188 1 94.94 80 VAL A O 1
ATOM 645 N N . GLN A 1 81 ? 18.297 1.724 11 1 94.94 81 GLN A N 1
ATOM 646 C CA . GLN A 1 81 ? 17.5 0.727 10.281 1 94.94 81 GLN A CA 1
ATOM 647 C C . GLN A 1 81 ? 16.141 0.543 10.922 1 94.94 81 GLN A C 1
ATOM 649 O O . GLN A 1 81 ? 16.031 0.287 12.125 1 94.94 81 GLN A O 1
ATOM 654 N N . LYS A 1 82 ? 15.078 0.736 10.086 1 93.12 82 LYS A N 1
ATOM 655 C CA . LYS A 1 82 ? 13.703 0.576 10.547 1 93.12 82 LYS A CA 1
ATOM 656 C C . LYS A 1 82 ? 12.883 -0.25 9.562 1 93.12 82 LYS A C 1
ATOM 658 O O . LYS A 1 82 ? 13.328 -0.506 8.438 1 93.12 82 LYS A O 1
ATOM 663 N N . SER A 1 83 ? 11.82 -0.726 10.047 1 92.5 83 SER A N 1
ATOM 664 C CA . SER A 1 83 ? 10.852 -1.41 9.195 1 92.5 83 SER A CA 1
ATOM 665 C C . SER A 1 83 ? 9.43 -0.938 9.477 1 92.5 83 SER A C 1
ATOM 667 O O . SER A 1 83 ? 9.086 -0.645 10.625 1 92.5 83 SER A O 1
ATOM 669 N N . LYS A 1 84 ? 8.656 -0.8 8.445 1 93.44 84 LYS A N 1
ATOM 670 C CA . LYS A 1 84 ? 7.23 -0.501 8.523 1 93.44 84 LYS A CA 1
ATOM 671 C C . LYS A 1 84 ? 6.418 -1.502 7.707 1 93.44 84 LYS A C 1
ATOM 673 O O . LYS A 1 84 ? 6.824 -1.892 6.609 1 93.44 84 LYS A O 1
ATOM 678 N N . ILE A 1 85 ? 5.336 -1.944 8.273 1 95.75 85 ILE A N 1
ATOM 679 C CA . ILE A 1 85 ? 4.418 -2.793 7.527 1 95.75 85 ILE A CA 1
ATOM 680 C C . ILE A 1 85 ? 3.328 -1.937 6.883 1 95.75 85 ILE A C 1
ATOM 682 O O . ILE A 1 85 ? 2.65 -1.167 7.57 1 95.75 85 ILE A O 1
ATOM 686 N N . PHE A 1 86 ? 3.219 -2.104 5.59 1 96.75 86 PHE A N 1
ATOM 687 C CA . PHE A 1 86 ? 2.201 -1.376 4.84 1 96.75 86 PHE A CA 1
ATOM 688 C C . PHE A 1 86 ? 1.11 -2.32 4.348 1 96.75 86 PHE A C 1
ATOM 690 O O . PHE A 1 86 ? 1.399 -3.434 3.902 1 96.75 86 PHE A O 1
ATOM 697 N N . PHE A 1 87 ? -0.136 -1.885 4.488 1 97.62 87 PHE A N 1
ATOM 698 C CA . PHE A 1 87 ? -1.236 -2.521 3.773 1 97.62 87 PHE A CA 1
ATOM 699 C C . PHE A 1 87 ? -1.365 -1.956 2.363 1 97.62 87 PHE A C 1
ATOM 701 O O . PHE A 1 87 ? -1.415 -0.738 2.18 1 97.62 87 PHE A O 1
ATOM 708 N N . VAL A 1 88 ? -1.376 -2.842 1.406 1 97.94 88 VAL A N 1
ATOM 709 C CA . VAL A 1 88 ? -1.344 -2.426 0.008 1 97.94 88 VAL A CA 1
ATOM 710 C C . VAL A 1 88 ? -2.549 -3.002 -0.731 1 97.94 88 VAL A C 1
ATOM 712 O O . VAL A 1 88 ? -2.898 -4.172 -0.543 1 97.94 88 VAL A O 1
ATOM 715 N N . ALA A 1 89 ? -3.123 -2.197 -1.527 1 97.31 89 ALA A N 1
ATOM 716 C CA . ALA A 1 89 ? -4.18 -2.631 -2.438 1 97.31 89 ALA A CA 1
ATOM 717 C C . ALA A 1 89 ? -3.84 -2.277 -3.883 1 97.31 89 ALA A C 1
ATOM 719 O O . ALA A 1 89 ? -3.4 -1.16 -4.168 1 97.31 89 ALA A O 1
ATOM 720 N N . TRP A 1 90 ? -4.004 -3.26 -4.605 1 94.06 90 TRP A N 1
ATOM 721 C CA . TRP A 1 90 ? -3.781 -3.105 -6.039 1 94.06 90 TRP A CA 1
ATOM 722 C C . TRP A 1 90 ? -5.066 -3.361 -6.82 1 94.06 90 TRP A C 1
ATOM 724 O O . TRP A 1 90 ? -5.734 -4.375 -6.609 1 94.06 90 TRP A O 1
ATOM 734 N N . ALA A 1 91 ? -5.453 -2.391 -7.605 1 91.19 91 ALA A N 1
ATOM 735 C CA . ALA A 1 91 ? -6.602 -2.539 -8.492 1 91.19 91 ALA A CA 1
ATOM 736 C C . ALA A 1 91 ? -6.25 -2.125 -9.922 1 91.19 91 ALA A C 1
ATOM 738 O O . ALA A 1 91 ? -5.879 -0.976 -10.164 1 91.19 91 ALA A O 1
ATOM 739 N N . PRO A 1 92 ? -6.266 -3.186 -10.766 1 87.56 92 PRO A N 1
ATOM 740 C CA . PRO A 1 92 ? -6.008 -2.832 -12.164 1 87.56 92 PRO A CA 1
ATOM 741 C C . PRO A 1 92 ? -7.004 -1.812 -12.711 1 87.56 92 PRO A C 1
ATOM 743 O O . PRO A 1 92 ? -8.125 -1.707 -12.203 1 87.56 92 PRO A O 1
ATOM 746 N N . GLU A 1 93 ? -6.43 -0.753 -13.453 1 73.69 93 GLU A N 1
ATOM 747 C CA . GLU A 1 93 ? -7.285 0.272 -14.039 1 73.69 93 GLU A CA 1
ATOM 748 C C . GLU A 1 93 ? -8.422 -0.353 -14.844 1 73.69 93 GLU A C 1
ATOM 750 O O . GLU A 1 93 ? -8.297 -1.473 -15.344 1 73.69 93 GLU A O 1
ATOM 755 N N . MET B 1 1 ? -32.969 12.789 14.508 1 32.38 1 MET B N 1
ATOM 756 C CA . MET B 1 1 ? -31.828 13.469 13.93 1 32.38 1 MET B CA 1
ATOM 757 C C . MET B 1 1 ? -31.047 12.531 13.008 1 32.38 1 MET B C 1
ATOM 759 O O . MET B 1 1 ? -31.016 11.32 13.227 1 32.38 1 MET B O 1
ATOM 763 N N . ALA B 1 2 ? -30.938 12.773 11.688 1 35.97 2 ALA B N 1
ATOM 764 C CA . ALA B 1 2 ? -30.406 11.875 10.664 1 35.97 2 ALA B CA 1
ATOM 765 C C . ALA B 1 2 ? -29.125 11.195 11.148 1 35.97 2 ALA B C 1
ATOM 767 O O . ALA B 1 2 ? -28.188 11.867 11.594 1 35.97 2 ALA B O 1
ATOM 768 N N . ASN B 1 3 ? -29.062 10.195 11.805 1 37.28 3 ASN B N 1
ATOM 769 C CA . ASN B 1 3 ? -27.906 9.336 12.047 1 37.28 3 ASN B CA 1
ATOM 770 C C . ASN B 1 3 ? -27.016 9.25 10.812 1 37.28 3 ASN B C 1
ATOM 772 O O . ASN B 1 3 ? -27.172 8.367 9.977 1 37.28 3 ASN B O 1
ATOM 776 N N . SER B 1 4 ? -26.984 10.391 10.07 1 40.62 4 SER B N 1
ATOM 777 C CA . SER B 1 4 ? -26.312 10.398 8.773 1 40.62 4 SER B CA 1
ATOM 778 C C . SER B 1 4 ? -24.984 9.664 8.836 1 40.62 4 SER B C 1
ATOM 780 O O . SER B 1 4 ? -24.203 9.875 9.758 1 40.62 4 SER B O 1
ATOM 782 N N . ALA B 1 5 ? -24.844 8.422 8.711 1 45.31 5 ALA B N 1
ATOM 783 C CA . ALA B 1 5 ? -23.578 7.754 8.43 1 45.31 5 ALA B CA 1
ATOM 784 C C . ALA B 1 5 ? -22.547 8.742 7.902 1 45.31 5 ALA B C 1
ATOM 786 O O . ALA B 1 5 ? -22.641 9.195 6.758 1 45.31 5 ALA B O 1
ATOM 787 N N . SER B 1 6 ? -22.188 9.883 8.57 1 56.41 6 SER B N 1
ATOM 788 C CA . SER B 1 6 ? -21.344 11.016 8.227 1 56.41 6 SER B CA 1
ATOM 789 C C . SER B 1 6 ? -20.047 10.555 7.57 1 56.41 6 SER B C 1
ATOM 791 O O . SER B 1 6 ? -19.141 10.062 8.25 1 56.41 6 SER B O 1
ATOM 793 N N . GLY B 1 7 ? -20.031 9.961 6.504 1 77.31 7 GLY B N 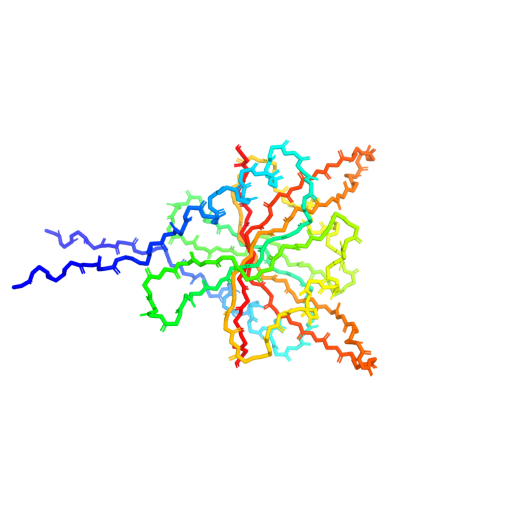1
ATOM 794 C CA . GLY B 1 7 ? -18.906 9.492 5.727 1 77.31 7 GLY B CA 1
ATOM 795 C C . GLY B 1 7 ? -17.812 10.531 5.578 1 77.31 7 GLY B C 1
ATOM 796 O O . GLY B 1 7 ? -18.062 11.727 5.738 1 77.31 7 GLY B O 1
ATOM 797 N N . ILE B 1 8 ? -16.547 10.297 5.875 1 91.56 8 ILE B N 1
ATOM 798 C CA . ILE B 1 8 ? -15.391 11.164 5.645 1 91.56 8 ILE B CA 1
ATOM 799 C C . ILE B 1 8 ? -15.352 11.586 4.18 1 91.56 8 ILE B C 1
ATOM 801 O O . ILE B 1 8 ? -15.414 10.742 3.281 1 91.56 8 ILE B O 1
ATOM 805 N N . ALA B 1 9 ? -15.477 12.945 3.896 1 95.19 9 ALA B N 1
ATOM 806 C CA . ALA B 1 9 ? -15.398 13.484 2.539 1 95.19 9 ALA B CA 1
ATOM 807 C C . ALA B 1 9 ? -13.961 13.5 2.039 1 95.19 9 ALA B C 1
ATOM 809 O O . ALA B 1 9 ? -13.016 13.445 2.834 1 95.19 9 ALA B O 1
ATOM 810 N N . VAL B 1 10 ? -13.852 13.57 0.753 1 96.81 10 VAL B N 1
ATOM 811 C CA . VAL B 1 10 ? -12.547 13.727 0.11 1 96.81 10 VAL B CA 1
ATOM 812 C C . VAL B 1 10 ? -12.43 15.125 -0.486 1 96.81 10 VAL B C 1
ATOM 814 O O . VAL B 1 10 ? -13.305 15.562 -1.232 1 96.81 10 VAL B O 1
ATOM 817 N N . SER B 1 11 ? -11.414 15.875 -0.123 1 97.5 11 SER B N 1
ATOM 818 C CA . SER B 1 11 ? -11.242 17.25 -0.599 1 97.5 11 SER B CA 1
ATOM 819 C C . SER B 1 11 ? -11.047 17.281 -2.109 1 97.5 11 SER B C 1
ATOM 821 O O . SER B 1 11 ? -10.586 16.297 -2.707 1 97.5 11 SER B O 1
ATOM 823 N N . ASP B 1 12 ? -11.32 18.438 -2.703 1 97.56 12 ASP B N 1
ATOM 824 C CA . ASP B 1 12 ? -11.102 18.609 -4.133 1 97.56 12 ASP B CA 1
ATOM 825 C C . ASP B 1 12 ? -9.617 18.484 -4.48 1 97.56 12 ASP B C 1
ATOM 827 O O . ASP B 1 12 ? -9.266 18.016 -5.559 1 97.56 12 ASP B O 1
ATOM 831 N N . GLU B 1 13 ? -8.82 18.906 -3.582 1 98 13 GLU B N 1
ATOM 832 C CA . GLU B 1 13 ? -7.387 18.812 -3.824 1 98 13 GLU B CA 1
ATOM 833 C C . GLU B 1 13 ? -6.938 17.359 -3.943 1 98 13 GLU B C 1
ATOM 835 O O . GLU B 1 13 ? -6.098 17.031 -4.781 1 98 13 GLU B O 1
ATOM 840 N N . CYS B 1 14 ? -7.441 16.531 -3.086 1 98.12 14 CYS B N 1
ATOM 841 C CA . CYS B 1 14 ? -7.102 15.117 -3.162 1 98.12 14 CYS B CA 1
ATOM 842 C C . CYS B 1 14 ? -7.445 14.547 -4.535 1 98.12 14 CYS B C 1
ATOM 844 O O . CYS B 1 14 ? -6.633 13.844 -5.141 1 98.12 14 CYS B O 1
ATOM 846 N N . LYS B 1 15 ? -8.578 14.875 -4.984 1 96.88 15 LYS B N 1
ATOM 847 C CA . LYS B 1 15 ? -9.031 14.391 -6.285 1 96.88 15 LYS B CA 1
ATOM 848 C C . LYS B 1 15 ? -8.125 14.906 -7.406 1 96.88 15 LYS B C 1
ATOM 850 O O . LYS B 1 15 ? -7.75 14.148 -8.305 1 96.88 15 LYS B O 1
ATOM 855 N N . LEU B 1 16 ? -7.828 16.172 -7.371 1 96.88 16 LEU B N 1
ATOM 856 C CA . LEU B 1 16 ? -6.988 16.812 -8.383 1 96.88 16 LEU B CA 1
ATOM 857 C C . LEU B 1 16 ? -5.602 16.172 -8.414 1 96.88 16 LEU B C 1
ATOM 859 O O . LEU B 1 16 ? -5.105 15.805 -9.484 1 96.88 16 LEU B O 1
ATOM 863 N N . LYS B 1 17 ? -4.941 16.031 -7.246 1 97.44 17 LYS B N 1
ATOM 864 C CA . LYS B 1 17 ? -3.592 15.477 -7.184 1 97.44 17 LYS B CA 1
ATOM 865 C C . LYS B 1 17 ? -3.58 14.016 -7.625 1 97.44 17 LYS B C 1
ATOM 867 O O . LYS B 1 17 ? -2.631 13.57 -8.273 1 97.44 17 LYS B O 1
ATOM 872 N N . PHE B 1 18 ? -4.637 13.328 -7.32 1 96.44 18 PHE B N 1
ATOM 873 C CA . PHE B 1 18 ? -4.719 11.945 -7.758 1 96.44 18 PHE B CA 1
ATOM 874 C C . PHE B 1 18 ? -4.84 11.859 -9.273 1 96.44 18 PHE B C 1
ATOM 876 O O . PHE B 1 18 ? -4.188 11.031 -9.914 1 96.44 18 PHE B O 1
ATOM 883 N N . LEU B 1 19 ? -5.648 12.703 -9.875 1 95.56 19 LEU B N 1
ATOM 884 C CA . LEU B 1 19 ? -5.797 12.734 -11.32 1 95.56 19 LEU B CA 1
ATOM 885 C C . LEU B 1 19 ? -4.473 13.078 -12 1 95.56 19 LEU B C 1
ATOM 887 O O . LEU B 1 19 ? -4.121 12.484 -13.023 1 95.56 19 LEU B O 1
ATOM 891 N N . GLU B 1 20 ? -3.74 13.969 -11.453 1 96.31 20 GLU B N 1
ATOM 892 C CA . GLU B 1 20 ? -2.428 14.336 -11.977 1 96.31 20 GLU B CA 1
ATOM 893 C C . GLU B 1 20 ? -1.466 13.156 -11.945 1 96.31 20 GLU B C 1
ATOM 895 O O . GLU B 1 20 ? -0.747 12.898 -12.914 1 96.31 20 GLU B O 1
ATOM 900 N N . LEU B 1 21 ? -1.447 12.492 -10.797 1 96.5 21 LEU B N 1
ATOM 901 C CA . LEU B 1 21 ? -0.577 11.328 -10.672 1 96.5 21 LEU B CA 1
ATOM 902 C C . LEU B 1 21 ? -0.964 10.25 -11.672 1 96.5 21 LEU B C 1
ATOM 904 O O . LEU B 1 21 ? -0.096 9.641 -12.305 1 96.5 21 LEU B O 1
ATOM 908 N N . LYS B 1 22 ? -2.227 10 -11.805 1 94.06 22 LYS B N 1
ATOM 909 C CA . LYS B 1 22 ? -2.734 8.953 -12.688 1 94.06 22 LYS B CA 1
ATOM 910 C C . LYS B 1 22 ? -2.5 9.305 -14.148 1 94.06 22 LYS B C 1
ATOM 912 O O . LYS B 1 22 ? -2.062 8.453 -14.938 1 94.06 22 LYS B O 1
ATOM 917 N N . ALA B 1 23 ? -2.701 10.5 -14.594 1 92.94 23 ALA B N 1
ATOM 918 C CA . ALA B 1 23 ? -2.699 10.891 -16 1 92.94 23 ALA B CA 1
ATOM 919 C C . ALA B 1 23 ? -1.298 11.281 -16.469 1 92.94 23 ALA B C 1
ATOM 921 O O . ALA B 1 23 ? -0.847 10.859 -17.531 1 92.94 23 ALA B O 1
ATOM 922 N N . LYS B 1 24 ? -0.589 12.016 -15.609 1 91.88 24 LYS B N 1
ATOM 923 C CA . LYS B 1 24 ? 0.655 12.633 -16.062 1 91.88 24 LYS B CA 1
ATOM 924 C C . LYS B 1 24 ? 1.869 11.875 -15.531 1 91.88 24 LYS B C 1
ATOM 926 O O . LYS B 1 24 ? 2.984 12.055 -16.016 1 91.88 24 LYS B O 1
ATOM 931 N N . ARG B 1 25 ? 1.627 11.172 -14.492 1 91.19 25 ARG B N 1
ATOM 932 C CA . ARG B 1 25 ? 2.713 10.445 -13.844 1 91.19 25 ARG B CA 1
ATOM 933 C C . ARG B 1 25 ? 3.807 11.391 -13.375 1 91.19 25 ARG B C 1
ATOM 935 O O . ARG B 1 25 ? 4.992 11.062 -13.438 1 91.19 25 ARG B O 1
ATOM 942 N N . ASP B 1 26 ? 3.428 12.523 -12.828 1 89.44 26 ASP B N 1
ATOM 943 C CA . ASP B 1 26 ? 4.367 13.578 -12.453 1 89.44 26 ASP B CA 1
ATOM 944 C C . ASP B 1 26 ? 4.742 13.477 -10.977 1 89.44 26 ASP B C 1
ATOM 946 O O . ASP B 1 26 ? 5.633 14.195 -10.508 1 89.44 26 ASP B O 1
ATOM 950 N N . HIS B 1 27 ? 4.027 12.734 -10.242 1 96.31 27 HIS B N 1
ATOM 951 C CA . HIS B 1 27 ? 4.289 12.539 -8.82 1 96.31 27 HIS B CA 1
ATOM 952 C C . HIS B 1 27 ? 4.531 11.062 -8.5 1 96.31 27 HIS B C 1
ATOM 954 O O . HIS B 1 27 ? 3.873 10.188 -9.07 1 96.31 27 HIS B O 1
ATOM 960 N N . ARG B 1 28 ? 5.469 10.852 -7.648 1 97.5 28 ARG B N 1
ATOM 961 C CA . ARG B 1 28 ? 5.766 9.484 -7.254 1 97.5 28 ARG B CA 1
ATOM 962 C C . ARG B 1 28 ? 4.727 8.961 -6.27 1 97.5 28 ARG B C 1
ATOM 964 O O . ARG B 1 28 ? 4.309 7.801 -6.355 1 97.5 28 ARG B O 1
ATOM 971 N N . TYR B 1 29 ? 4.344 9.797 -5.305 1 98.44 29 TYR B N 1
ATOM 972 C CA . TYR B 1 29 ? 3.322 9.406 -4.34 1 98.44 29 TYR B CA 1
ATOM 973 C C . TYR B 1 29 ? 2.574 10.625 -3.814 1 98.44 29 TYR B C 1
ATOM 975 O O . TYR B 1 29 ? 3.006 11.766 -4.02 1 98.44 29 TYR B O 1
ATOM 983 N N . ILE B 1 30 ? 1.385 10.367 -3.258 1 98.5 30 ILE B N 1
ATOM 984 C CA . ILE B 1 30 ? 0.599 11.336 -2.508 1 98.5 30 ILE B CA 1
ATOM 985 C C . ILE B 1 30 ? 0.221 10.758 -1.146 1 98.5 30 ILE B C 1
ATOM 987 O O . ILE B 1 30 ? -0.327 9.656 -1.066 1 98.5 30 ILE B O 1
ATOM 991 N N . VAL B 1 31 ? 0.561 11.516 -0.14 1 98.62 31 VAL B N 1
ATOM 992 C CA . VAL B 1 31 ? 0.161 11.125 1.21 1 98.62 31 VAL B CA 1
ATOM 993 C C . VAL B 1 31 ? -1.086 11.906 1.623 1 98.62 31 VAL B C 1
ATOM 995 O O . VAL B 1 31 ? -1.161 13.117 1.427 1 98.62 31 VAL B O 1
ATOM 998 N N . PHE B 1 32 ? -2.031 11.18 2.182 1 98.5 32 PHE B N 1
ATOM 999 C CA . PHE B 1 32 ? -3.281 11.758 2.656 1 98.5 32 PHE B CA 1
ATOM 1000 C C . PHE B 1 32 ? -3.404 11.609 4.168 1 98.5 32 PHE B C 1
ATOM 1002 O O . PHE B 1 32 ? -2.859 10.672 4.754 1 98.5 32 PHE B O 1
ATOM 1009 N N . LYS B 1 33 ? -4.121 12.484 4.723 1 97.94 33 LYS B N 1
ATOM 1010 C CA . LYS B 1 33 ? -4.496 12.406 6.133 1 97.94 33 LYS B CA 1
ATOM 1011 C C . LYS B 1 33 ? -5.934 12.867 6.344 1 97.94 33 LYS B C 1
ATOM 1013 O O . LYS B 1 33 ? -6.531 13.484 5.457 1 97.94 33 LYS B O 1
ATOM 1018 N N . ILE B 1 34 ? -6.488 12.492 7.441 1 96.31 34 ILE B N 1
ATOM 1019 C CA . ILE B 1 34 ? -7.758 13.07 7.859 1 96.31 34 ILE B CA 1
ATOM 1020 C C . ILE B 1 34 ? -7.508 14.43 8.523 1 96.31 34 ILE B C 1
ATOM 1022 O O . ILE B 1 34 ? -6.621 14.562 9.367 1 96.31 34 ILE B O 1
ATOM 1026 N N . ASP B 1 35 ? -8.25 15.359 8.156 1 95.94 35 ASP B N 1
ATOM 1027 C CA . ASP B 1 35 ? -8.008 16.703 8.68 1 95.94 35 ASP B CA 1
ATOM 1028 C C . ASP B 1 35 ? -8.328 16.781 10.172 1 95.94 35 ASP B C 1
ATOM 1030 O O . ASP B 1 35 ? -8.852 15.82 10.742 1 95.94 35 ASP B O 1
ATOM 1034 N N . ASP B 1 36 ? -8.047 17.953 10.773 1 94.38 36 ASP B N 1
ATOM 1035 C CA . ASP B 1 36 ? -8.156 18.109 12.219 1 94.38 36 ASP B CA 1
ATOM 1036 C C . ASP B 1 36 ? -9.609 18 12.672 1 94.38 36 ASP B C 1
ATOM 1038 O O . ASP B 1 36 ? -9.883 17.594 13.805 1 94.38 36 ASP B O 1
ATOM 1042 N N . SER B 1 37 ? -10.516 18.312 11.797 1 92.75 37 SER B N 1
ATOM 1043 C CA . SER B 1 37 ? -11.938 18.234 12.141 1 92.75 37 SER B CA 1
ATOM 1044 C C . SER B 1 37 ? -12.445 16.797 12.109 1 92.75 37 SER B C 1
ATOM 1046 O O . SER B 1 37 ? -13.523 16.5 12.633 1 92.75 37 SER B O 1
ATOM 1048 N N . GLY B 1 38 ? -11.648 15.945 11.469 1 92.69 38 GLY B N 1
ATOM 1049 C CA . GLY B 1 38 ? -12.047 14.555 11.367 1 92.69 38 GLY B CA 1
ATOM 1050 C C . GLY B 1 38 ? -13.117 14.312 10.312 1 92.69 38 GLY B C 1
ATOM 1051 O O . GLY B 1 38 ? -13.734 13.25 10.281 1 92.69 38 GLY B O 1
ATOM 1052 N N . HIS B 1 39 ? -13.297 15.297 9.375 1 94.44 39 HIS B N 1
ATOM 1053 C CA . HIS B 1 39 ? -14.43 15.164 8.469 1 94.44 39 HIS B CA 1
ATOM 1054 C C . HIS B 1 39 ? -13.977 15.148 7.016 1 94.44 39 HIS B C 1
ATOM 1056 O O . HIS B 1 39 ? -14.789 14.984 6.105 1 94.44 39 HIS B O 1
ATOM 1062 N N . GLN B 1 40 ? -12.672 15.305 6.797 1 97 40 GLN B N 1
ATOM 1063 C CA . GLN B 1 40 ? -12.219 15.367 5.41 1 97 40 GLN B CA 1
ATOM 1064 C C . GLN B 1 40 ? -10.852 14.719 5.242 1 97 40 GLN B C 1
ATOM 1066 O O . GLN B 1 40 ? -9.961 14.906 6.074 1 97 40 GLN B O 1
ATOM 1071 N N . VAL B 1 41 ? -10.703 13.984 4.168 1 97.88 41 VAL B N 1
ATOM 1072 C CA . VAL B 1 41 ? -9.383 13.539 3.717 1 97.88 41 VAL B CA 1
ATOM 1073 C C . VAL B 1 41 ? -8.711 14.656 2.918 1 97.88 41 VAL B C 1
ATOM 1075 O O . VAL B 1 41 ? -9.297 15.188 1.972 1 97.88 41 VAL B O 1
ATOM 1078 N N . VAL B 1 42 ? -7.484 15.039 3.322 1 98.44 42 VAL B N 1
ATOM 1079 C CA . VAL B 1 42 ? -6.754 16.109 2.652 1 98.44 42 VAL B CA 1
ATOM 1080 C C . VAL B 1 42 ? -5.355 15.625 2.273 1 98.44 42 VAL B C 1
ATOM 1082 O O . VAL B 1 42 ? -4.879 14.617 2.797 1 98.44 42 VAL B O 1
ATOM 1085 N N . VAL B 1 43 ? -4.684 16.391 1.352 1 98.56 43 VAL B N 1
ATOM 1086 C CA . VAL B 1 43 ? -3.316 16.094 0.951 1 98.56 43 VAL B CA 1
ATOM 1087 C C . VAL B 1 43 ? -2.344 16.562 2.031 1 98.56 43 VAL B C 1
ATOM 1089 O O . VAL B 1 43 ? -2.428 17.703 2.498 1 98.56 43 VAL B O 1
ATOM 1092 N N . GLU B 1 44 ? -1.526 15.688 2.438 1 98.31 44 GLU B N 1
ATOM 1093 C CA . GLU B 1 44 ? -0.472 16.078 3.369 1 98.31 44 GLU B CA 1
ATOM 1094 C C . GLU B 1 44 ? 0.837 16.344 2.637 1 98.31 44 GLU B C 1
ATOM 1096 O O . GLU B 1 44 ? 1.555 17.297 2.975 1 98.31 44 GLU B O 1
ATOM 1101 N N . LYS B 1 45 ? 1.158 15.484 1.691 1 98.12 45 LYS B N 1
ATOM 1102 C CA . LYS B 1 45 ? 2.422 15.602 0.968 1 98.12 45 LYS B CA 1
ATOM 1103 C C . LYS B 1 45 ? 2.303 15.023 -0.439 1 98.12 45 LYS B C 1
ATOM 1105 O O . LYS B 1 45 ? 1.614 14.023 -0.65 1 98.12 45 LYS B O 1
ATOM 1110 N N . VAL B 1 46 ? 2.969 15.656 -1.36 1 98.31 46 VAL B N 1
ATOM 1111 C CA . VAL B 1 46 ? 3.141 15.156 -2.719 1 98.31 46 VAL B CA 1
ATOM 1112 C C . VAL B 1 46 ? 4.617 14.883 -2.99 1 98.31 46 VAL B C 1
ATOM 1114 O O . VAL B 1 46 ? 5.453 15.789 -2.867 1 98.31 46 VAL B O 1
ATOM 1117 N N . GLY B 1 47 ? 4.891 13.703 -3.309 1 98.19 47 GLY B N 1
ATOM 1118 C CA . GLY B 1 47 ? 6.27 13.344 -3.596 1 98.19 47 GLY B CA 1
ATOM 1119 C C . GLY B 1 47 ? 6.684 13.648 -5.023 1 98.19 47 GLY B C 1
ATOM 1120 O O . GLY B 1 47 ? 5.895 13.484 -5.953 1 98.19 47 GLY B O 1
ATOM 1121 N N . ARG B 1 48 ? 7.906 14.078 -5.18 1 96.81 48 ARG B N 1
ATOM 1122 C CA . ARG B 1 48 ? 8.461 14.305 -6.508 1 96.81 48 ARG B CA 1
ATOM 1123 C C . ARG B 1 48 ? 8.68 12.984 -7.238 1 96.81 48 ARG B C 1
ATOM 1125 O O . ARG B 1 48 ? 8.703 11.922 -6.613 1 96.81 48 ARG B O 1
ATOM 1132 N N . ASN B 1 49 ? 8.844 13.016 -8.531 1 94.06 49 ASN B N 1
ATOM 1133 C CA . ASN B 1 49 ? 8.992 11.828 -9.367 1 94.06 49 ASN B CA 1
ATOM 1134 C C . ASN B 1 49 ? 10.289 11.094 -9.062 1 94.06 49 ASN B C 1
ATOM 1136 O O . ASN B 1 49 ? 10.398 9.883 -9.297 1 94.06 49 ASN B O 1
ATOM 1140 N N . ASP B 1 50 ? 11.25 11.805 -8.539 1 95.12 50 ASP B N 1
ATOM 1141 C CA . ASP B 1 50 ? 12.555 11.195 -8.297 1 95.12 50 ASP B CA 1
ATOM 1142 C C . ASP B 1 50 ? 12.672 10.688 -6.867 1 95.12 50 ASP B C 1
ATOM 1144 O O . ASP B 1 50 ? 13.695 10.117 -6.48 1 95.12 50 ASP B O 1
ATOM 1148 N N . GLU B 1 51 ? 11.641 10.859 -6.07 1 96.25 51 GLU B N 1
ATOM 1149 C CA . GLU B 1 51 ? 11.68 10.336 -4.711 1 96.25 51 GLU B CA 1
ATOM 1150 C C . GLU B 1 51 ? 11.5 8.82 -4.699 1 96.25 51 GLU B C 1
ATOM 1152 O O . GLU B 1 51 ? 10.883 8.258 -5.609 1 96.25 51 GLU B O 1
ATOM 1157 N N . THR B 1 52 ? 12.047 8.18 -3.654 1 94.06 52 THR B N 1
ATOM 1158 C CA . THR B 1 52 ? 12.07 6.727 -3.521 1 94.06 52 THR B CA 1
ATOM 1159 C C . THR B 1 52 ? 11.086 6.262 -2.4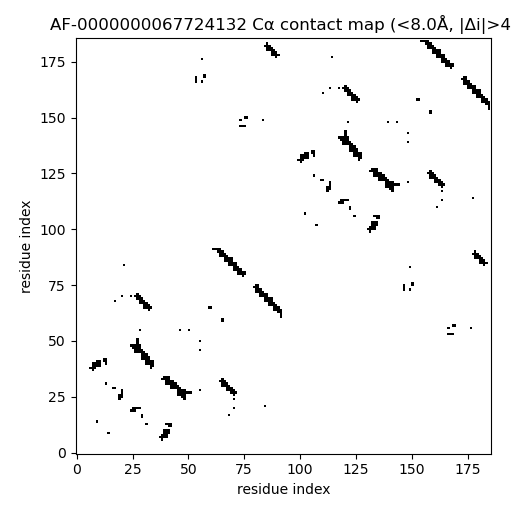51 1 94.06 52 THR B C 1
ATOM 1161 O O . THR B 1 52 ? 10.477 7.086 -1.768 1 94.06 52 THR B O 1
ATOM 1164 N N . HIS B 1 53 ? 11.008 4.945 -2.35 1 94.12 53 HIS B N 1
ATOM 1165 C CA . HIS B 1 53 ? 10.203 4.363 -1.278 1 94.12 53 HIS B CA 1
ATOM 1166 C C . HIS B 1 53 ? 10.742 4.762 0.092 1 94.12 53 HIS B C 1
ATOM 1168 O O . HIS B 1 53 ? 9.977 4.926 1.043 1 94.12 53 HIS B O 1
ATOM 1174 N N . GLU B 1 54 ? 12.023 4.797 0.104 1 95.62 54 GLU B N 1
ATOM 1175 C CA . GLU B 1 54 ? 12.656 5.207 1.355 1 95.62 54 GLU B CA 1
ATOM 1176 C C . GLU B 1 54 ? 12.281 6.637 1.72 1 95.62 54 GLU B C 1
ATOM 1178 O O . GLU B 1 54 ? 11.984 6.93 2.879 1 95.62 54 GLU B O 1
ATOM 1183 N N . ASP B 1 55 ? 12.328 7.523 0.77 1 96.31 55 ASP B N 1
ATOM 1184 C CA . ASP B 1 55 ? 11.875 8.891 1.01 1 96.31 55 ASP B CA 1
ATOM 1185 C C . ASP B 1 55 ? 10.438 8.914 1.515 1 96.31 55 ASP B C 1
ATOM 1187 O O . ASP B 1 55 ? 10.125 9.617 2.475 1 96.31 55 ASP B O 1
ATOM 1191 N N . PHE B 1 56 ? 9.602 8.211 0.905 1 97.19 56 PHE B N 1
ATOM 1192 C CA . PHE B 1 56 ? 8.195 8.086 1.279 1 97.19 56 PHE B CA 1
ATOM 1193 C C . PHE B 1 56 ? 8.062 7.633 2.729 1 97.19 56 PHE B C 1
ATOM 1195 O O . PHE B 1 56 ? 7.391 8.289 3.529 1 97.19 56 PHE B O 1
ATOM 1202 N N . ALA B 1 57 ? 8.781 6.551 3.123 1 96 57 ALA B N 1
ATOM 1203 C CA . ALA B 1 57 ? 8.688 5.98 4.465 1 96 57 ALA B CA 1
ATOM 1204 C C . ALA B 1 57 ? 9.172 6.977 5.516 1 96 57 ALA B C 1
ATOM 1206 O O . ALA B 1 57 ? 8.602 7.059 6.605 1 96 57 ALA B O 1
ATOM 1207 N N . ASN B 1 58 ? 10.172 7.719 5.145 1 96.06 58 ASN B N 1
ATOM 1208 C CA . ASN B 1 58 ? 10.75 8.68 6.082 1 96.06 58 ASN B CA 1
ATOM 1209 C C . ASN B 1 58 ? 9.836 9.891 6.266 1 96.06 58 ASN B C 1
ATOM 1211 O O . ASN B 1 58 ? 10.016 10.672 7.203 1 96.06 58 ASN B O 1
ATOM 1215 N N . ASN B 1 59 ? 8.859 10.047 5.383 1 94.94 59 ASN B N 1
ATOM 1216 C CA . ASN B 1 59 ? 7.965 11.203 5.453 1 94.94 59 ASN B CA 1
ATOM 1217 C C . ASN B 1 59 ? 6.699 10.891 6.242 1 94.94 59 ASN B C 1
ATOM 1219 O O . ASN B 1 59 ? 5.887 11.781 6.5 1 94.94 59 ASN B O 1
ATOM 1223 N N . LEU B 1 60 ? 6.531 9.688 6.613 1 96.19 60 LEU B N 1
ATOM 1224 C CA . LEU B 1 60 ? 5.344 9.289 7.359 1 96.19 60 LEU B CA 1
ATOM 1225 C C . LEU B 1 60 ? 5.527 9.547 8.852 1 96.19 60 LEU B C 1
ATOM 1227 O O . LEU B 1 60 ? 6.602 9.281 9.398 1 96.19 60 LEU B O 1
ATOM 1231 N N . PRO B 1 61 ? 4.52 10.07 9.477 1 94.81 61 PRO B N 1
ATOM 1232 C CA . PRO B 1 61 ? 4.602 10.234 10.93 1 94.81 61 PRO B CA 1
ATOM 1233 C C . PRO B 1 61 ? 4.711 8.906 11.672 1 94.81 61 PRO B C 1
ATOM 1235 O O . PRO B 1 61 ? 4.066 7.926 11.289 1 94.81 61 PRO B O 1
ATOM 1238 N N . PRO B 1 62 ? 5.469 8.844 12.742 1 90 62 PRO B N 1
ATOM 1239 C CA . PRO B 1 62 ? 5.715 7.578 13.438 1 90 62 PRO B CA 1
ATOM 1240 C C . PRO B 1 62 ? 4.504 7.098 14.234 1 90 62 PRO B C 1
ATOM 1242 O O . PRO B 1 62 ? 4.375 5.902 14.508 1 90 62 PRO B O 1
ATOM 1245 N N . ASN B 1 63 ? 3.529 7.965 14.586 1 92.44 63 ASN B N 1
ATOM 1246 C CA . ASN B 1 63 ? 2.512 7.57 15.547 1 92.44 63 ASN B CA 1
ATOM 1247 C C . ASN B 1 63 ? 1.105 7.875 15.039 1 92.44 63 ASN B C 1
ATOM 1249 O O . ASN B 1 63 ? 0.143 7.844 15.812 1 92.44 63 ASN B O 1
ATOM 1253 N N . GLU B 1 64 ? 0.959 8.281 13.82 1 94.88 64 GLU B N 1
ATOM 1254 C CA . GLU B 1 64 ? -0.355 8.594 13.266 1 94.88 64 GLU B CA 1
ATOM 1255 C C . GLU B 1 64 ? -0.577 7.879 11.938 1 94.88 64 GLU B C 1
ATOM 1257 O O . GLU B 1 64 ? 0.327 7.812 11.102 1 94.88 64 GLU B O 1
ATOM 1262 N N . CYS B 1 65 ? -1.765 7.426 11.742 1 96.06 65 CYS B N 1
ATOM 1263 C CA . CYS B 1 65 ? -2.105 6.691 10.531 1 96.06 65 CYS B CA 1
ATOM 1264 C C . CYS B 1 65 ? -2.107 7.613 9.32 1 96.06 65 CYS B C 1
ATOM 1266 O O . CYS B 1 65 ? -2.469 8.789 9.43 1 96.06 65 CYS B O 1
ATOM 1268 N N . ARG B 1 66 ? -1.687 7.176 8.219 1 97.81 66 ARG B N 1
ATOM 1269 C CA . ARG B 1 66 ? -1.788 7.887 6.945 1 97.81 66 ARG B CA 1
ATOM 1270 C C . ARG B 1 66 ? -2.201 6.941 5.824 1 97.81 66 ARG B C 1
ATOM 1272 O O . ARG B 1 66 ? -2.111 5.719 5.969 1 97.81 66 ARG B O 1
ATOM 1279 N N . TYR B 1 67 ? -2.68 7.531 4.789 1 97.94 67 TYR B N 1
ATOM 1280 C CA . TYR B 1 67 ? -3.002 6.883 3.525 1 97.94 67 TYR B CA 1
ATOM 1281 C C . TYR B 1 67 ? -2.189 7.48 2.383 1 97.94 67 TYR B C 1
ATOM 1283 O O . TYR B 1 67 ? -1.788 8.641 2.441 1 97.94 67 TYR B O 1
ATOM 1291 N N . ALA B 1 68 ? -2.041 6.617 1.32 1 98.31 68 ALA B N 1
ATOM 1292 C CA . ALA B 1 68 ? -1.271 7.148 0.2 1 98.31 68 ALA B CA 1
ATOM 1293 C C . ALA B 1 68 ? -1.581 6.391 -1.089 1 98.31 68 ALA B C 1
ATOM 1295 O O . ALA B 1 68 ? -2.125 5.285 -1.05 1 98.31 68 ALA B O 1
ATOM 1296 N N . VAL B 1 69 ? -1.317 7.062 -2.158 1 97.69 69 VAL B N 1
ATOM 1297 C CA . VAL B 1 69 ? -1.125 6.387 -3.438 1 97.69 69 VAL B CA 1
ATOM 1298 C C . VAL B 1 69 ? 0.337 6.496 -3.863 1 97.69 69 VAL B C 1
ATOM 1300 O O . VAL B 1 69 ? 0.981 7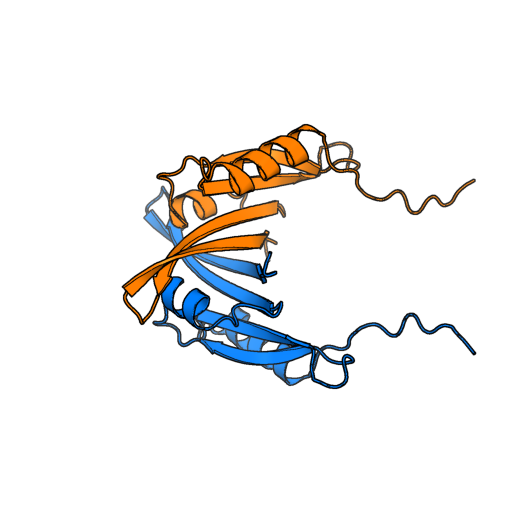.523 -3.639 1 97.69 69 VAL B O 1
ATOM 1303 N N . PHE B 1 70 ? 0.85 5.445 -4.406 1 97.56 70 PHE B N 1
ATOM 1304 C CA . PHE B 1 70 ? 2.242 5.348 -4.824 1 97.56 70 PHE B CA 1
ATOM 1305 C C . PHE B 1 70 ? 2.344 4.816 -6.25 1 97.56 70 PHE B C 1
ATOM 1307 O O . PHE B 1 70 ? 1.824 3.74 -6.555 1 97.56 70 PHE B O 1
ATOM 1314 N N . ASP B 1 71 ? 2.875 5.574 -7.172 1 96.81 71 ASP B N 1
ATOM 1315 C CA . ASP B 1 71 ? 3.146 5.156 -8.539 1 96.81 71 ASP B CA 1
ATOM 1316 C C . ASP B 1 71 ? 4.457 4.379 -8.633 1 96.81 71 ASP B C 1
ATOM 1318 O O . ASP B 1 71 ? 5.539 4.969 -8.641 1 96.81 71 ASP B O 1
ATOM 1322 N N . TYR B 1 72 ? 4.383 3.092 -8.703 1 95.12 72 TYR B N 1
ATOM 1323 C CA . TYR B 1 72 ? 5.555 2.229 -8.656 1 95.12 72 TYR B CA 1
ATOM 1324 C C . TYR B 1 72 ? 6.016 1.864 -10.062 1 95.12 72 TYR B C 1
ATOM 1326 O O . TYR B 1 72 ? 5.301 1.179 -10.805 1 95.12 72 TYR B O 1
ATOM 1334 N N . ASP B 1 73 ? 7.223 2.295 -10.336 1 94.31 73 ASP B N 1
ATOM 1335 C CA . ASP B 1 73 ? 7.859 1.91 -11.594 1 94.31 73 ASP B CA 1
ATOM 1336 C C . ASP B 1 73 ? 8.719 0.66 -11.414 1 94.31 73 ASP B C 1
ATOM 1338 O O . ASP B 1 73 ? 9.445 0.537 -10.422 1 94.31 73 ASP B O 1
ATOM 1342 N N . PHE B 1 74 ? 8.57 -0.223 -12.406 1 94.25 74 PHE B N 1
ATOM 1343 C CA . PHE B 1 74 ? 9.383 -1.433 -12.328 1 94.25 74 PHE B CA 1
ATOM 1344 C C . PHE B 1 74 ? 9.578 -2.041 -13.711 1 94.25 74 PHE B C 1
ATOM 1346 O O . PHE B 1 74 ? 8.898 -1.664 -14.664 1 94.25 74 PHE B O 1
ATOM 1353 N N . THR B 1 75 ? 10.547 -2.893 -13.773 1 96 75 THR B N 1
ATOM 1354 C CA . THR B 1 75 ? 10.805 -3.645 -15 1 96 75 THR B CA 1
ATOM 1355 C C . THR B 1 75 ? 10.234 -5.055 -14.898 1 96 75 THR B C 1
ATOM 1357 O O . THR B 1 75 ? 10.5 -5.773 -13.938 1 96 75 THR B O 1
ATOM 1360 N N . THR B 1 76 ? 9.414 -5.453 -15.906 1 94.44 76 THR B N 1
ATOM 1361 C CA . THR B 1 76 ? 8.836 -6.793 -15.898 1 94.44 76 THR B CA 1
ATOM 1362 C C . THR B 1 76 ? 9.906 -7.84 -16.188 1 94.44 76 THR B C 1
ATOM 1364 O O . THR B 1 76 ? 11.031 -7.504 -16.578 1 94.44 76 THR B O 1
ATOM 1367 N N . ASN B 1 77 ? 9.523 -9.094 -15.938 1 91.44 77 ASN B N 1
ATOM 1368 C CA . ASN B 1 77 ? 10.43 -10.195 -16.234 1 91.44 77 ASN B CA 1
ATOM 1369 C C . ASN B 1 77 ? 10.789 -10.227 -17.719 1 91.44 77 ASN B C 1
ATOM 1371 O O . ASN B 1 77 ? 11.82 -10.789 -18.109 1 91.44 77 ASN B O 1
ATOM 1375 N N . GLU B 1 78 ? 9.922 -9.648 -18.578 1 92.44 78 GLU B N 1
ATOM 1376 C CA . GLU B 1 78 ? 10.156 -9.555 -20.016 1 92.44 78 GLU B CA 1
ATOM 1377 C C . GLU B 1 78 ? 10.945 -8.297 -20.359 1 92.44 78 GLU B C 1
ATOM 1379 O O . GLU B 1 78 ? 11.078 -7.945 -21.531 1 92.44 78 GLU B O 1
ATOM 1384 N N . ASN B 1 79 ? 11.383 -7.562 -19.391 1 93.38 79 ASN B N 1
ATOM 1385 C CA . ASN B 1 79 ? 12.203 -6.367 -19.547 1 93.38 79 ASN B CA 1
ATOM 1386 C C . ASN B 1 79 ? 11.398 -5.211 -20.141 1 93.38 79 ASN B C 1
ATOM 1388 O O . ASN B 1 79 ? 11.906 -4.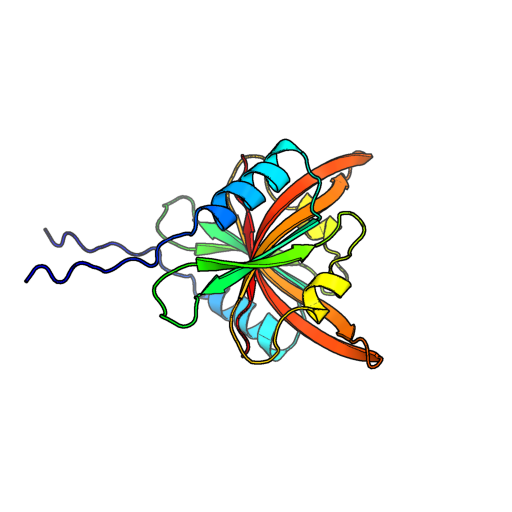457 -20.969 1 93.38 79 ASN B O 1
ATOM 1392 N N . VAL B 1 80 ? 10.125 -5.191 -19.906 1 94.81 80 VAL B N 1
ATOM 1393 C CA . VAL B 1 80 ? 9.25 -4.086 -20.281 1 94.81 80 VAL B CA 1
ATOM 1394 C C . VAL B 1 80 ? 9.039 -3.16 -19.078 1 94.81 80 VAL B C 1
ATOM 1396 O O . VAL B 1 80 ? 8.773 -3.621 -17.969 1 94.81 80 VAL B O 1
ATOM 1399 N N . GLN B 1 81 ? 9.312 -1.889 -19.266 1 94.94 81 GLN B N 1
ATOM 1400 C CA . GLN B 1 81 ? 9.039 -0.896 -18.234 1 94.94 81 GLN B CA 1
ATOM 1401 C C . GLN B 1 81 ? 7.539 -0.719 -18.016 1 94.94 81 GLN B C 1
ATOM 1403 O O . GLN B 1 81 ? 6.797 -0.467 -18.969 1 94.94 81 GLN B O 1
ATOM 1408 N N . LYS B 1 82 ? 7.117 -0.907 -16.75 1 93 82 LYS B N 1
ATOM 1409 C CA . LYS B 1 82 ? 5.715 -0.752 -16.391 1 93 82 LYS B CA 1
ATOM 1410 C C . LYS B 1 82 ? 5.566 0.067 -15.109 1 93 82 LYS B C 1
ATOM 1412 O O .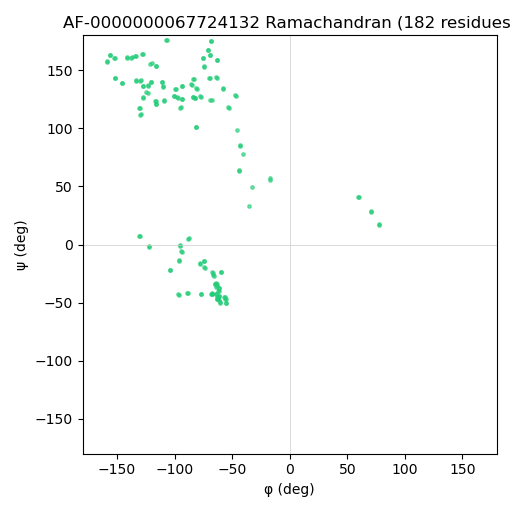 LYS B 1 82 ? 6.551 0.329 -14.422 1 93 82 LYS B O 1
ATOM 1417 N N . SER B 1 83 ? 4.41 0.537 -14.938 1 92.38 83 SER B N 1
ATOM 1418 C CA . SER B 1 83 ? 4.066 1.217 -13.688 1 92.38 83 SER B CA 1
ATOM 1419 C C . SER B 1 83 ? 2.723 0.739 -13.148 1 92.38 83 SER B C 1
ATOM 1421 O O . SER B 1 83 ? 1.809 0.442 -13.922 1 92.38 83 SER B O 1
ATOM 1423 N N . LYS B 1 84 ? 2.633 0.606 -11.852 1 93.31 84 LYS B N 1
ATOM 1424 C CA . LYS B 1 84 ? 1.398 0.304 -11.133 1 93.31 84 LYS B CA 1
ATOM 1425 C C . LYS B 1 84 ? 1.159 1.305 -10.008 1 93.31 84 LYS B C 1
ATOM 1427 O O . LYS B 1 84 ? 2.096 1.698 -9.312 1 93.31 84 LYS B O 1
ATOM 1432 N N . ILE B 1 85 ? -0.063 1.741 -9.898 1 95.75 85 ILE B N 1
ATOM 1433 C CA . ILE B 1 85 ? -0.426 2.588 -8.773 1 95.75 85 ILE B CA 1
ATOM 1434 C C . ILE B 1 85 ? -0.985 1.727 -7.641 1 95.75 85 ILE B C 1
ATOM 1436 O O . ILE B 1 85 ? -1.922 0.952 -7.848 1 95.75 85 ILE B O 1
ATOM 1440 N N . PHE B 1 86 ? -0.372 1.894 -6.496 1 96.75 86 PHE B N 1
ATOM 1441 C CA . PHE B 1 86 ? -0.812 1.162 -5.312 1 96.75 86 PHE B CA 1
ATOM 1442 C C . PHE B 1 86 ? -1.463 2.102 -4.305 1 96.75 86 PHE B C 1
ATOM 1444 O O . PHE B 1 86 ? -0.984 3.217 -4.09 1 96.75 86 PHE B O 1
ATOM 1451 N N . PHE B 1 87 ? -2.592 1.656 -3.752 1 97.56 87 PHE B N 1
ATOM 1452 C CA . PHE B 1 87 ? -3.129 2.289 -2.551 1 97.56 87 PHE B CA 1
ATOM 1453 C C . PHE B 1 87 ? -2.465 1.724 -1.301 1 97.56 87 PHE B C 1
ATOM 1455 O O . PHE B 1 87 ? -2.398 0.506 -1.123 1 97.56 87 PHE B O 1
ATOM 1462 N N . VAL B 1 88 ? -1.952 2.609 -0.485 1 97.94 88 VAL B N 1
ATOM 1463 C CA . VAL B 1 88 ? -1.166 2.195 0.672 1 97.94 88 VAL B CA 1
ATOM 1464 C C . VAL B 1 88 ? -1.783 2.764 1.947 1 97.94 88 VAL B C 1
ATOM 1466 O O . VAL B 1 88 ? -2.188 3.93 1.982 1 97.94 88 VAL B O 1
ATOM 1469 N N . ALA B 1 89 ? -1.84 1.946 2.918 1 97.31 89 ALA B N 1
ATOM 1470 C CA . ALA B 1 89 ? -2.238 2.373 4.258 1 97.31 89 ALA B CA 1
ATOM 1471 C C . ALA B 1 89 ? -1.157 2.039 5.281 1 97.31 89 ALA B C 1
ATOM 1473 O O . ALA B 1 89 ? -0.619 0.931 5.289 1 97.31 89 ALA B O 1
ATOM 1474 N N . TRP B 1 90 ? -0.904 3.02 5.969 1 94.31 90 TRP B N 1
ATOM 1475 C CA . TRP B 1 90 ? 0.068 2.893 7.051 1 94.31 90 TRP B CA 1
ATOM 1476 C C . TRP B 1 90 ? -0.592 3.125 8.406 1 94.31 90 TRP B C 1
ATOM 1478 O O . TRP B 1 90 ? -1.281 4.129 8.602 1 94.31 90 TRP B O 1
ATOM 1488 N N . ALA B 1 91 ? -0.465 2.141 9.266 1 91.19 91 ALA B N 1
ATOM 1489 C CA . ALA B 1 91 ? -0.948 2.264 10.641 1 91.19 91 ALA B CA 1
ATOM 1490 C C . ALA B 1 91 ? 0.13 1.854 11.641 1 91.19 91 ALA B C 1
ATOM 1492 O O . ALA B 1 91 ? 0.581 0.707 11.641 1 91.19 91 ALA B O 1
ATOM 1493 N N . PRO B 1 92 ? 0.575 2.924 12.359 1 87.81 92 PRO B N 1
ATOM 1494 C CA . PRO B 1 92 ? 1.568 2.576 13.375 1 87.81 92 PRO B CA 1
ATOM 1495 C C . PRO B 1 92 ? 1.054 1.539 14.375 1 87.81 92 PRO B C 1
ATOM 1497 O O . PRO B 1 92 ? -0.157 1.417 14.57 1 87.81 92 PRO B O 1
ATOM 1500 N N . GLU B 1 93 ? 1.945 0.484 14.648 1 73.81 93 GLU B N 1
ATOM 1501 C CA . GLU B 1 93 ? 1.579 -0.562 15.594 1 73.81 93 GLU B CA 1
ATOM 1502 C C . GLU B 1 93 ? 1.062 0.033 16.906 1 73.81 93 GLU B C 1
ATOM 1504 O O . GLU B 1 93 ? 1.423 1.154 17.266 1 73.81 93 GLU B O 1
#

InterPro domains:
  IPR002108 Actin-depolymerising factor homology domain [PF00241] (7-136)
  IPR002108 Actin-depolymerising factor homology domain [PS51263] (7-139)
  IPR002108 Actin-depolymerising factor homology domain [SM00102] (12-139)
  IPR017904 ADF/Cofilin [PTHR11913] (2-138)
  IPR017904 ADF/Cofilin [cd11286] (6-138)
  IPR029006 ADF-H/Gelsolin-like domain superfamily [G3DSA:3.40.20.10] (1-139)